Protein AF-X0U9Y3-F1 (afdb_monomer)

pLDDT: mean 83.13, std 12.72, range [28.64, 96.94]

Radius of gyration: 15.87 Å; Cα contacts (8 Å, |Δi|>4): 446; chains: 1; bounding box: 40×34×42 Å

Mean predicted aligned error: 6.3 Å

Nearest PDB structures (foldseek):
  1p17-assembly3_A  TM=4.243E-01  e=2.648E-02  Trypanosoma cruzi
  1p17-assembly3_C  TM=4.240E-01  e=4.388E-02  Trypanosoma cruzi
  1opr-assembly1_A-2  TM=4.710E-01  e=7.063E-01  Salmonella enterica subsp. enterica serovar Typhimurium
  1zuw-assembly2_B-2  TM=4.303E-01  e=3.425E+00  Bacillus subtilis
  8usx-assembly1_B  TM=3.832E-01  e=7.307E+00  Homo sapiens

Organism: NCBI:txid412755

Solvent-accessible surface area (backbone atoms only — not comparable to full-atom values): 11348 Å² total; per-residue (Å²): 133,85,58,81,45,58,57,52,57,52,50,49,52,49,50,57,57,48,72,69,49,88,78,75,63,56,37,26,36,42,34,22,60,51,76,52,95,80,23,65,66,58,55,53,51,72,66,38,84,74,65,58,43,68,50,58,42,24,30,43,59,50,90,96,35,74,76,54,26,26,62,69,52,58,87,82,65,53,47,57,68,87,70,31,55,38,40,38,33,41,30,49,26,45,43,23,33,51,56,34,42,25,74,85,72,44,32,41,36,72,44,47,49,64,44,24,35,74,45,23,34,40,38,42,45,76,42,91,67,7,58,79,45,29,73,95,38,66,53,45,83,52,52,23,56,43,59,41,84,48,84,90,40,56,64,38,66,48,76,46,84,25,53,43,45,66,82,60,70,84,88,34,43,45,43,64,58,71,54,65,74,46,71,83,34,50,72,49,26,27,39,64,92,43,74,59,29,26,38,28,69,34,76,67,8,39,27,40,60

Secondary structure (DSSP, 8-state):
---HHHHHHHHHHHHHHHTTS-SS---EEEEETTTTTT-HHHHHHHH-SSPP-EEEEEEE--TT-GGG-EEEEE--PPB-TTT-SEEEEES--HHHHHHSBBTTSSBHHHHHHHHHHTT-EEEEE--TTSGGG-TTSGGGGG-SEEEPP-GGGHHHHS---EEEEESS-TT-EES----EEEE-SEEEEEETTEEEEEEEEETTEEEE-

InterPro domains:
  IPR029062 Class I glutamine amidotransferase-like [G3DSA:3.40.50.880] (71-209)
  IPR029062 Class I glutamine amidotransferase-like [SSF52317] (78-208)

Structure (mmCIF, N/CA/C/O backbone):
data_AF-X0U9Y3-F1
#
_entry.id   AF-X0U9Y3-F1
#
loop_
_atom_site.group_PDB
_atom_site.id
_atom_site.type_symbol
_atom_site.label_atom_id
_atom_site.label_alt_id
_atom_site.label_comp_id
_atom_site.label_asym_id
_atom_site.label_entity_id
_atom_site.label_seq_id
_atom_site.pdbx_PDB_ins_code
_atom_site.Cartn_x
_atom_site.Cartn_y
_atom_site.Cartn_z
_atom_site.occupancy
_atom_site.B_iso_or_equiv
_atom_site.auth_seq_id
_atom_site.auth_comp_id
_atom_site.auth_asym_id
_atom_site.auth_atom_id
_atom_site.pdbx_PDB_model_num
ATOM 1 N N . MET A 1 1 ? 1.046 13.107 -17.273 1.00 28.64 1 MET A N 1
ATOM 2 C CA . MET A 1 1 ? 0.559 12.377 -18.462 1.00 28.64 1 MET A CA 1
ATOM 3 C C . MET A 1 1 ? 0.494 10.894 -18.115 1.00 28.64 1 MET A C 1
ATOM 5 O O . MET A 1 1 ? 1.528 10.321 -17.796 1.00 28.64 1 MET A O 1
ATOM 9 N N . LEU A 1 2 ? -0.708 10.308 -18.052 1.00 37.28 2 LEU A N 1
ATOM 10 C CA . LEU A 1 2 ? -0.873 8.857 -17.918 1.00 37.28 2 LEU A CA 1
ATOM 11 C C . LEU A 1 2 ? -0.349 8.190 -19.188 1.00 37.28 2 LEU A C 1
ATOM 13 O O . LEU A 1 2 ? -0.773 8.557 -20.280 1.00 37.28 2 LEU A O 1
ATOM 17 N N . THR A 1 3 ? 0.472 7.157 -19.058 1.00 43.88 3 THR A N 1
ATOM 18 C CA . THR A 1 3 ? 0.435 6.103 -20.066 1.00 43.88 3 THR A CA 1
ATOM 19 C C . THR A 1 3 ? -0.706 5.170 -19.653 1.00 43.88 3 THR A C 1
ATOM 21 O O . THR A 1 3 ? -0.834 4.824 -18.477 1.00 43.88 3 THR A O 1
ATOM 24 N N . ARG A 1 4 ? -1.570 4.756 -20.594 1.00 51.41 4 ARG A N 1
ATOM 25 C CA . ARG A 1 4 ? -2.631 3.748 -20.343 1.00 51.41 4 ARG A CA 1
ATOM 26 C C . ARG A 1 4 ? -2.087 2.470 -19.670 1.00 51.41 4 ARG A C 1
ATOM 28 O O . ARG A 1 4 ? -2.830 1.733 -19.038 1.00 51.41 4 ARG A O 1
ATOM 35 N N . ARG A 1 5 ? -0.773 2.255 -19.778 1.00 54.19 5 ARG A N 1
ATOM 36 C CA . ARG A 1 5 ? -0.005 1.107 -19.299 1.00 54.19 5 ARG A CA 1
ATOM 37 C C . ARG A 1 5 ? 0.117 1.051 -17.771 1.00 54.19 5 ARG A C 1
ATOM 39 O O . ARG A 1 5 ? -0.058 -0.020 -17.211 1.00 54.19 5 ARG A O 1
ATOM 46 N N . SER A 1 6 ? 0.322 2.180 -17.081 1.00 59.31 6 SER A N 1
ATOM 47 C CA . SER A 1 6 ? 0.469 2.174 -15.611 1.00 59.31 6 SER A CA 1
ATOM 48 C C . SER A 1 6 ? -0.847 1.989 -14.847 1.00 59.31 6 SER A C 1
ATOM 50 O O . SER A 1 6 ? -0.825 1.534 -13.710 1.00 59.31 6 SER A O 1
ATOM 52 N N . ALA A 1 7 ? -1.989 2.352 -15.440 1.00 59.59 7 ALA A N 1
ATOM 53 C CA . ALA A 1 7 ? -3.297 2.162 -14.808 1.00 59.59 7 ALA A CA 1
ATOM 54 C C . ALA A 1 7 ? -3.704 0.677 -14.771 1.00 59.59 7 ALA A C 1
ATOM 56 O O . ALA A 1 7 ? -4.278 0.222 -13.788 1.00 59.59 7 ALA A O 1
ATOM 57 N N . ALA A 1 8 ? -3.342 -0.087 -15.807 1.00 57.97 8 ALA A N 1
ATOM 58 C CA . ALA A 1 8 ? -3.623 -1.518 -15.882 1.00 57.97 8 ALA A CA 1
ATOM 59 C C . ALA A 1 8 ? -2.868 -2.323 -14.808 1.00 57.97 8 ALA A C 1
ATOM 61 O O . ALA A 1 8 ? -3.460 -3.192 -14.181 1.00 57.97 8 ALA A O 1
ATOM 62 N N . SER A 1 9 ? -1.604 -1.990 -14.522 1.00 68.44 9 SER A N 1
ATOM 63 C CA . SER A 1 9 ? -0.834 -2.644 -13.451 1.00 68.44 9 SER A CA 1
ATOM 64 C C . SER A 1 9 ? -1.461 -2.447 -12.066 1.00 68.44 9 SER A C 1
ATOM 66 O O . SER A 1 9 ? -1.516 -3.386 -11.280 1.00 68.44 9 SER A O 1
ATOM 68 N N . ILE A 1 10 ? -1.975 -1.246 -11.781 1.00 73.38 10 ILE A N 1
ATOM 69 C CA . ILE A 1 10 ? -2.649 -0.939 -10.509 1.00 73.38 10 ILE A CA 1
ATOM 70 C C . ILE A 1 10 ? -3.996 -1.664 -10.420 1.00 73.38 10 ILE A C 1
ATOM 72 O O . ILE A 1 10 ? -4.338 -2.195 -9.369 1.00 73.38 10 ILE A O 1
ATOM 76 N N . ALA A 1 11 ? -4.741 -1.749 -11.524 1.00 69.00 11 ALA A N 1
ATOM 77 C CA . ALA A 1 11 ? -5.970 -2.535 -11.567 1.00 69.00 11 ALA A CA 1
ATOM 78 C C . ALA A 1 11 ? -5.703 -4.029 -11.314 1.00 69.00 11 ALA A C 1
ATOM 80 O O . ALA A 1 11 ? -6.461 -4.657 -10.583 1.00 69.00 11 ALA A O 1
ATOM 81 N N . CYS A 1 12 ? -4.608 -4.586 -11.845 1.00 68.88 12 CYS A N 1
ATOM 82 C CA . CYS A 1 12 ? -4.196 -5.959 -11.540 1.00 68.88 12 CYS A CA 1
ATOM 83 C C . CYS A 1 12 ? -3.853 -6.142 -10.058 1.00 68.88 12 CYS A C 1
ATOM 85 O O . CYS A 1 12 ? -4.303 -7.110 -9.456 1.00 68.88 12 CYS A O 1
ATOM 87 N N . LEU A 1 13 ? -3.113 -5.205 -9.459 1.00 72.44 13 LEU A N 1
ATOM 88 C CA . LEU A 1 13 ? -2.814 -5.219 -8.024 1.00 72.44 13 LEU A CA 1
ATOM 89 C C . LEU A 1 13 ? -4.089 -5.231 -7.180 1.00 72.44 13 LEU A C 1
ATOM 91 O O . LEU A 1 13 ? -4.244 -6.074 -6.302 1.00 72.44 13 LEU A O 1
ATOM 95 N N . LEU A 1 14 ? -5.028 -4.338 -7.490 1.00 75.00 14 LEU A N 1
ATOM 96 C CA . LEU A 1 14 ? -6.309 -4.269 -6.795 1.00 75.00 14 LEU A CA 1
ATOM 97 C C . LEU A 1 14 ? -7.141 -5.531 -7.012 1.00 75.00 14 LEU A C 1
ATOM 99 O O . LEU A 1 14 ? -7.745 -6.007 -6.064 1.00 75.00 14 LEU A O 1
ATOM 103 N N . ALA A 1 15 ? -7.150 -6.108 -8.214 1.00 70.19 15 ALA A N 1
ATOM 104 C CA . ALA A 1 15 ? -7.847 -7.364 -8.475 1.00 70.19 15 ALA A CA 1
ATOM 105 C C . ALA A 1 15 ? -7.252 -8.533 -7.674 1.00 70.19 15 ALA A C 1
ATOM 107 O O . ALA A 1 15 ? -8.005 -9.333 -7.128 1.00 70.19 15 ALA A O 1
ATOM 108 N N . LEU A 1 16 ? -5.922 -8.609 -7.552 1.00 72.38 16 LEU A N 1
ATOM 109 C CA . LEU A 1 16 ? -5.255 -9.607 -6.712 1.00 72.38 16 LEU A CA 1
ATOM 110 C C . LEU A 1 16 ? -5.618 -9.416 -5.235 1.00 72.38 16 LEU A C 1
ATOM 112 O O . LEU A 1 16 ? -5.992 -10.381 -4.578 1.00 72.38 16 LEU A O 1
ATOM 116 N N . SER A 1 17 ? -5.567 -8.182 -4.728 1.00 71.56 17 SER A N 1
ATOM 117 C CA . SER A 1 17 ? -5.911 -7.882 -3.332 1.00 71.56 17 SER A CA 1
ATOM 118 C C . SER A 1 17 ? -7.397 -8.063 -3.021 1.00 71.56 17 SER A C 1
ATOM 120 O O . SER A 1 17 ? -7.739 -8.544 -1.948 1.00 71.56 17 SER A O 1
ATOM 122 N N . LEU A 1 18 ? -8.293 -7.705 -3.942 1.00 71.19 18 LEU A N 1
ATOM 123 C CA . LEU A 1 18 ? -9.736 -7.887 -3.777 1.00 71.19 18 LEU A CA 1
ATOM 124 C C . LEU A 1 18 ? -10.145 -9.349 -3.951 1.00 71.19 18 LEU A C 1
ATOM 126 O O . LEU A 1 18 ? -11.050 -9.791 -3.263 1.00 71.19 18 LEU A O 1
ATOM 130 N N . GLY A 1 19 ? -9.453 -10.123 -4.791 1.00 65.25 19 GLY A N 1
ATOM 131 C CA . GLY A 1 19 ? -9.628 -11.576 -4.861 1.00 65.25 19 GLY A CA 1
ATOM 132 C C . GLY A 1 19 ? -9.218 -12.306 -3.576 1.00 65.25 19 GLY A C 1
ATOM 133 O O . GLY A 1 19 ? -9.520 -13.485 -3.426 1.00 65.25 19 GLY A O 1
ATOM 134 N N . TRP A 1 20 ? -8.535 -11.627 -2.645 1.00 59.62 20 TRP A N 1
ATOM 135 C CA . TRP A 1 20 ? -8.247 -12.142 -1.304 1.00 59.62 20 TRP A CA 1
ATOM 136 C C . TRP A 1 20 ? -9.319 -11.798 -0.266 1.00 59.62 20 TRP A C 1
ATOM 138 O O . TRP A 1 20 ? -9.324 -12.421 0.792 1.00 59.62 20 TRP A O 1
ATOM 148 N N . SER A 1 21 ? -10.192 -10.829 -0.552 1.00 56.56 21 SER A N 1
ATOM 149 C CA . SER A 1 21 ? -11.372 -10.502 0.253 1.00 56.56 21 SER A CA 1
ATOM 150 C C . SER A 1 21 ? -12.535 -11.348 -0.272 1.00 56.56 21 SER A C 1
ATOM 152 O O . SER A 1 21 ? -12.862 -11.318 -1.460 1.00 56.56 21 SER A O 1
ATOM 154 N N . GLU A 1 22 ? -13.125 -12.181 0.585 1.00 52.59 22 GLU A N 1
ATOM 155 C CA . GLU A 1 22 ? -14.275 -12.995 0.193 1.00 52.59 22 GLU A CA 1
ATOM 156 C C . GLU A 1 22 ? -15.510 -12.094 0.011 1.00 52.59 22 GLU A C 1
ATOM 158 O O . GLU A 1 22 ? -16.145 -11.678 0.967 1.00 52.59 22 GLU A O 1
ATOM 163 N N . ALA A 1 23 ? -15.815 -11.785 -1.252 1.00 42.16 23 ALA A N 1
ATOM 164 C CA . ALA A 1 23 ? -17.084 -11.288 -1.794 1.00 42.16 23 ALA A CA 1
ATOM 165 C C . ALA A 1 23 ? -17.842 -10.159 -1.040 1.00 42.16 23 ALA A C 1
ATOM 167 O O . ALA A 1 23 ? -18.693 -10.407 -0.192 1.00 42.16 23 ALA A O 1
ATOM 168 N N . GLY A 1 24 ? -17.731 -8.934 -1.580 1.00 51.78 24 GLY A N 1
ATOM 169 C CA . GLY A 1 24 ? -18.837 -7.960 -1.650 1.00 51.78 24 GLY A CA 1
ATOM 170 C C . GLY A 1 24 ? -18.770 -6.758 -0.698 1.00 51.78 24 GLY A C 1
ATOM 171 O O . GLY A 1 24 ? -18.736 -6.923 0.507 1.00 51.78 24 GLY A O 1
ATOM 172 N N . ALA A 1 25 ? -18.826 -5.538 -1.256 1.00 51.59 25 ALA A N 1
ATOM 173 C CA . ALA A 1 25 ? -19.122 -4.251 -0.591 1.00 51.59 25 ALA A CA 1
ATOM 174 C C . ALA A 1 25 ? -18.423 -3.943 0.759 1.00 51.59 25 ALA A C 1
ATOM 176 O O . ALA A 1 25 ? -18.888 -3.074 1.499 1.00 51.59 25 ALA A O 1
ATOM 177 N N . GLU A 1 26 ? -17.322 -4.619 1.091 1.00 64.06 26 GLU A N 1
ATOM 178 C CA . GLU A 1 26 ? -16.672 -4.460 2.389 1.00 64.06 26 GLU A CA 1
ATOM 179 C C . GLU A 1 26 ? -16.010 -3.074 2.523 1.00 64.06 26 GLU A C 1
ATOM 181 O O . GLU A 1 26 ? -15.501 -2.529 1.532 1.00 64.06 26 GLU A O 1
ATOM 186 N N . PRO A 1 27 ? -15.991 -2.483 3.734 1.00 77.00 27 PRO A N 1
ATOM 187 C CA . PRO A 1 27 ? -15.287 -1.236 3.978 1.00 77.00 27 PRO A CA 1
ATOM 188 C C . PRO A 1 27 ? -13.788 -1.408 3.723 1.00 77.00 27 PRO A C 1
ATOM 190 O O . PRO A 1 27 ? -13.123 -2.265 4.313 1.00 77.00 27 PRO A O 1
ATOM 193 N N . LEU A 1 28 ? -13.244 -0.561 2.857 1.00 88.12 28 LEU A N 1
ATOM 194 C CA . LEU A 1 28 ? -11.811 -0.464 2.614 1.00 88.12 28 LEU A CA 1
ATOM 195 C C . LEU A 1 28 ? -11.314 0.939 2.931 1.00 88.12 28 LEU A C 1
ATOM 197 O O . LEU A 1 28 ? -12.047 1.923 2.816 1.00 88.12 28 LEU A O 1
ATOM 201 N N . VAL A 1 29 ? -10.045 1.035 3.304 1.00 90.50 29 VAL A N 1
ATOM 202 C CA . VAL A 1 29 ? -9.406 2.316 3.611 1.00 90.50 29 VAL A CA 1
ATOM 203 C C . VAL A 1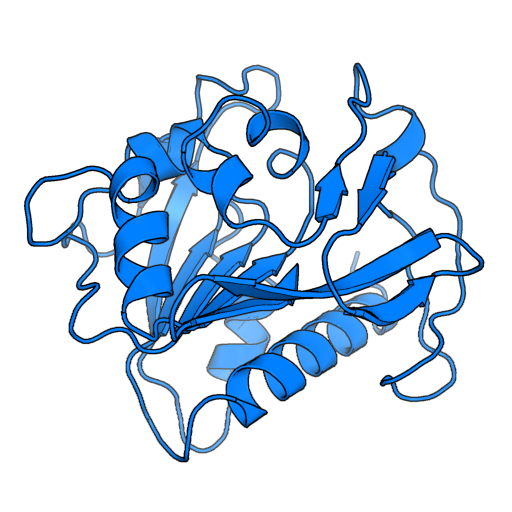 29 ? -8.357 2.600 2.551 1.00 90.50 29 VAL A C 1
ATOM 205 O O . VAL A 1 29 ? -7.425 1.819 2.383 1.00 90.50 29 VAL A O 1
ATOM 208 N N . LEU A 1 30 ? -8.483 3.730 1.859 1.00 91.00 30 LEU A N 1
ATOM 209 C CA . LEU A 1 30 ? -7.456 4.246 0.959 1.00 91.00 30 LEU A CA 1
ATOM 210 C C . LEU A 1 30 ? -6.727 5.406 1.636 1.00 91.00 30 LEU A C 1
AT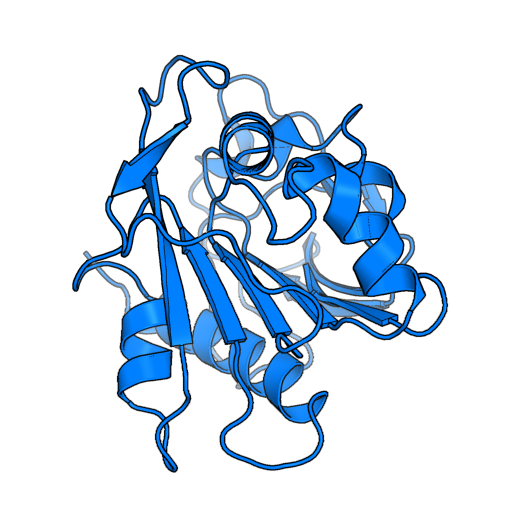OM 212 O O . LEU A 1 30 ? -7.325 6.446 1.924 1.00 91.00 30 LEU A O 1
ATOM 216 N N . VAL A 1 31 ? -5.425 5.238 1.858 1.00 91.19 31 VAL A N 1
ATOM 217 C CA . VAL A 1 31 ? -4.530 6.275 2.377 1.00 91.19 31 VAL A CA 1
ATOM 218 C C . VAL A 1 31 ? -3.575 6.689 1.266 1.00 91.19 31 VAL A C 1
ATOM 220 O O . VAL A 1 31 ? -2.757 5.883 0.824 1.00 91.19 31 VAL A O 1
ATOM 223 N N . SER A 1 32 ? -3.666 7.942 0.819 1.00 89.44 32 SER A N 1
ATOM 224 C CA . SER A 1 32 ? -2.884 8.419 -0.327 1.00 89.44 32 SER A CA 1
ATOM 225 C C . SER A 1 32 ? -2.571 9.915 -0.237 1.00 89.44 32 SER A C 1
ATOM 227 O O . SER A 1 32 ? -3.412 10.697 0.226 1.00 89.44 32 SER A O 1
ATOM 229 N N . PRO A 1 33 ? -1.369 10.351 -0.672 1.00 80.44 33 PRO A N 1
ATOM 230 C CA . PRO A 1 33 ? -1.052 11.758 -0.844 1.00 80.44 33 PRO A CA 1
ATOM 231 C C . PRO A 1 33 ? -1.560 12.353 -2.152 1.00 80.44 33 PRO A C 1
ATOM 233 O O . PRO A 1 33 ? -1.319 13.529 -2.416 1.00 80.44 33 PRO A O 1
ATOM 236 N N . LEU A 1 34 ? -2.211 11.541 -2.981 1.00 76.94 34 LEU A N 1
ATOM 237 C CA . LEU A 1 34 ? -2.689 11.918 -4.301 1.00 76.94 34 LEU A CA 1
ATOM 238 C C . LEU A 1 34 ? -4.218 11.973 -4.374 1.00 76.94 34 LEU A C 1
ATOM 240 O O . LEU A 1 34 ? -4.720 12.125 -5.479 1.00 76.94 34 LEU A O 1
ATOM 244 N N . LEU A 1 35 ? -4.942 11.878 -3.242 1.00 72.38 35 LEU A N 1
ATOM 245 C CA . LEU A 1 35 ? -6.410 11.813 -3.250 1.00 72.38 35 LEU A CA 1
ATOM 246 C C . LEU A 1 35 ? -7.046 13.030 -3.924 1.00 72.38 35 LEU A C 1
ATOM 248 O O . LEU A 1 35 ? -7.121 14.115 -3.351 1.00 72.38 35 LEU A O 1
ATOM 252 N N . ASP A 1 36 ? -7.530 12.783 -5.134 1.00 64.81 36 ASP A N 1
ATOM 253 C CA . ASP A 1 36 ? -8.398 13.574 -5.995 1.00 64.81 36 ASP A CA 1
ATOM 254 C C . ASP A 1 36 ? -8.557 12.782 -7.316 1.00 64.81 36 ASP A C 1
ATOM 256 O O . ASP A 1 36 ? -8.122 11.635 -7.433 1.00 64.81 36 ASP A O 1
ATOM 260 N N . ARG A 1 37 ? -9.137 13.379 -8.365 1.00 56.53 37 ARG A N 1
ATOM 261 C CA . ARG A 1 37 ? -9.318 12.710 -9.672 1.00 56.53 37 ARG A CA 1
ATOM 262 C C . ARG A 1 37 ? -8.011 12.283 -10.367 1.00 56.53 37 ARG A C 1
ATOM 264 O O . ARG A 1 37 ? -8.070 11.651 -11.426 1.00 56.53 37 ARG A O 1
ATOM 271 N N . THR A 1 38 ? -6.839 12.654 -9.854 1.00 67.31 38 THR A N 1
ATOM 272 C CA . THR A 1 38 ? -5.539 12.218 -10.380 1.00 67.31 38 THR A CA 1
ATOM 273 C C . THR A 1 38 ? -5.026 10.941 -9.720 1.00 67.31 38 THR A C 1
ATOM 275 O O . THR A 1 38 ? -4.254 10.219 -10.371 1.00 67.31 38 THR A O 1
ATOM 278 N N . ASP A 1 39 ? -5.522 10.612 -8.522 1.00 74.12 39 ASP A N 1
ATOM 279 C CA . ASP A 1 39 ? -5.296 9.331 -7.863 1.00 74.12 39 ASP A CA 1
ATOM 280 C C . ASP A 1 39 ? -5.755 8.192 -8.782 1.00 74.12 39 ASP A C 1
ATOM 282 O O . ASP A 1 39 ? -6.792 8.245 -9.464 1.00 74.12 39 ASP A O 1
ATOM 286 N N . ARG A 1 40 ? -4.900 7.185 -8.930 1.00 80.00 40 ARG A N 1
ATOM 287 C CA . ARG A 1 40 ? -5.153 6.092 -9.874 1.00 80.00 40 ARG A CA 1
ATOM 288 C C . ARG A 1 40 ? -5.962 4.999 -9.209 1.00 80.00 40 ARG A C 1
ATOM 290 O O . ARG A 1 40 ? -6.824 4.431 -9.875 1.00 80.00 40 ARG A O 1
ATOM 297 N N . VAL A 1 41 ? -5.688 4.727 -7.938 1.00 83.62 41 VAL A N 1
ATOM 298 C CA . VAL A 1 41 ? -6.422 3.742 -7.157 1.00 83.62 41 VAL A CA 1
ATOM 299 C C . VAL A 1 41 ? -7.841 4.236 -6.934 1.00 83.62 41 VAL A C 1
ATOM 301 O O . VAL A 1 41 ? -8.774 3.492 -7.215 1.00 83.62 41 VAL A O 1
ATOM 304 N N . ASP A 1 42 ? -8.020 5.502 -6.554 1.00 83.44 42 ASP A N 1
ATOM 305 C CA . ASP A 1 42 ? -9.340 6.068 -6.283 1.00 83.44 42 ASP A CA 1
ATOM 306 C C . ASP A 1 42 ? -10.276 5.949 -7.493 1.00 83.44 42 ASP A C 1
ATOM 308 O O . ASP A 1 42 ? -11.386 5.436 -7.380 1.00 83.44 42 ASP A O 1
ATOM 312 N N . ARG A 1 43 ? -9.792 6.293 -8.695 1.00 82.75 43 ARG A N 1
ATOM 313 C CA . ARG A 1 43 ? -10.572 6.142 -9.936 1.00 82.75 43 ARG A CA 1
ATOM 314 C C . ARG A 1 43 ? -10.937 4.695 -10.257 1.00 82.75 43 ARG A C 1
ATOM 316 O O . ARG A 1 43 ? -12.025 4.444 -10.773 1.00 82.75 43 ARG A O 1
ATOM 323 N N . ILE A 1 44 ? -10.035 3.746 -9.998 1.00 82.69 44 ILE A N 1
ATOM 324 C CA . ILE A 1 44 ? -10.333 2.322 -10.201 1.00 82.69 44 ILE A CA 1
ATOM 325 C C . ILE A 1 44 ? -11.429 1.893 -9.221 1.00 82.69 44 ILE A C 1
ATOM 327 O O . ILE A 1 44 ? -12.407 1.274 -9.640 1.00 82.69 44 ILE A O 1
ATOM 331 N N . LEU A 1 45 ? -11.317 2.289 -7.953 1.00 83.44 45 LEU A N 1
ATOM 332 C CA . LEU A 1 45 ? -12.302 1.985 -6.917 1.00 83.44 45 LEU A CA 1
ATOM 333 C C . LEU A 1 45 ? -13.672 2.629 -7.196 1.00 83.44 45 LEU A C 1
ATOM 335 O O . LEU A 1 45 ? -14.691 1.963 -7.043 1.00 83.44 45 LEU A O 1
ATOM 339 N N . GLU A 1 46 ? -13.723 3.876 -7.674 1.00 83.75 46 GLU A N 1
ATOM 340 C CA . GLU A 1 46 ? -14.966 4.544 -8.105 1.00 83.75 46 GLU A CA 1
ATOM 341 C C . GLU A 1 46 ? -15.664 3.807 -9.262 1.00 83.75 46 GLU A C 1
ATOM 343 O O . GLU A 1 46 ? -16.896 3.805 -9.377 1.00 83.75 46 GLU A O 1
ATOM 348 N N . SER A 1 47 ? -14.881 3.160 -10.130 1.00 81.19 47 SER A N 1
ATOM 349 C CA . SER A 1 47 ? -15.396 2.397 -11.270 1.00 81.19 47 SER A CA 1
ATOM 350 C C . SER A 1 47 ? -15.837 0.970 -10.924 1.00 81.19 47 SER A C 1
ATOM 352 O O . SER A 1 47 ? -16.457 0.316 -11.764 1.00 81.19 47 SER A O 1
ATOM 354 N N . ALA A 1 48 ? -15.564 0.489 -9.704 1.00 78.69 48 ALA A N 1
ATOM 355 C CA . ALA A 1 48 ? -15.881 -0.871 -9.284 1.00 78.69 48 ALA A CA 1
ATOM 356 C C . ALA A 1 48 ? -17.392 -1.163 -9.342 1.00 78.69 48 ALA A C 1
ATOM 358 O O . ALA A 1 48 ? -18.245 -0.294 -9.108 1.00 78.69 48 ALA A O 1
ATOM 359 N N . ARG A 1 49 ? -17.729 -2.407 -9.692 1.00 78.31 49 ARG A N 1
ATOM 360 C CA . ARG A 1 49 ? -19.102 -2.921 -9.751 1.00 78.31 49 ARG A CA 1
ATOM 361 C C . ARG A 1 49 ? -19.139 -4.297 -9.067 1.00 78.31 49 ARG A C 1
AT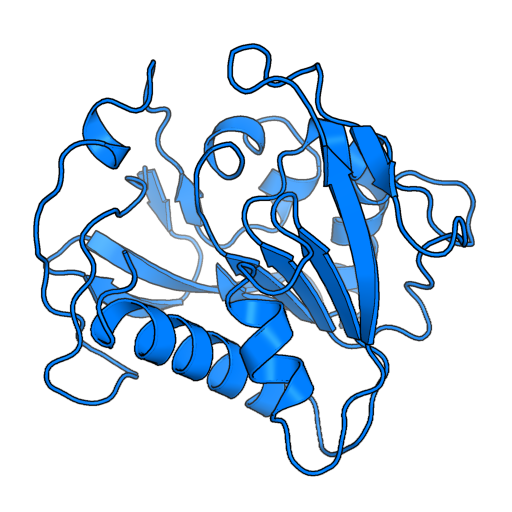OM 363 O O . ARG A 1 49 ? -18.491 -5.205 -9.583 1.00 78.31 49 ARG A O 1
ATOM 370 N N . PRO A 1 50 ? -19.870 -4.463 -7.944 1.00 74.38 50 PRO A N 1
ATOM 371 C CA . PRO A 1 50 ? -20.669 -3.447 -7.239 1.00 74.38 50 PRO A CA 1
ATOM 372 C C . PRO A 1 50 ? -19.811 -2.312 -6.634 1.00 74.38 50 PRO A C 1
ATOM 374 O O . PRO A 1 50 ? -18.600 -2.484 -6.489 1.00 74.38 50 PRO A O 1
ATOM 377 N N . PRO A 1 51 ? -20.406 -1.144 -6.305 1.00 78.94 51 PRO A N 1
ATOM 378 C CA . PRO A 1 51 ? -19.688 -0.066 -5.627 1.00 78.94 51 PRO A CA 1
ATOM 379 C C . PRO A 1 51 ? -19.081 -0.532 -4.299 1.00 78.94 51 PRO A C 1
ATOM 381 O O . PRO A 1 51 ? -19.710 -1.281 -3.552 1.00 78.94 51 PRO A O 1
ATOM 384 N N . LEU A 1 52 ? -17.873 -0.057 -4.002 1.00 80.75 52 LEU A N 1
ATOM 385 C CA . LEU A 1 52 ? -17.157 -0.359 -2.764 1.00 80.75 52 LEU A CA 1
ATOM 386 C C . LEU A 1 52 ? -17.346 0.768 -1.743 1.00 80.75 52 LEU A C 1
ATOM 388 O O . LEU A 1 52 ? -17.329 1.951 -2.098 1.00 80.75 52 LEU A O 1
ATOM 392 N N . ALA A 1 53 ? -17.483 0.413 -0.466 1.00 85.56 53 ALA A N 1
ATOM 393 C CA . ALA A 1 53 ? -17.472 1.380 0.624 1.00 85.56 53 ALA A CA 1
ATOM 394 C C . ALA A 1 53 ? -16.019 1.779 0.927 1.00 85.56 53 ALA A C 1
ATOM 396 O O . ALA A 1 53 ? -15.266 1.013 1.517 1.00 85.56 53 ALA A O 1
ATOM 397 N N . VAL A 1 54 ? -15.605 2.977 0.505 1.00 87.00 54 VAL A N 1
ATOM 398 C CA . VAL A 1 54 ? -14.211 3.436 0.645 1.00 87.00 54 VAL A CA 1
ATOM 399 C C . VAL A 1 54 ? -14.099 4.595 1.631 1.00 87.00 54 VAL A C 1
ATOM 401 O O . VAL A 1 54 ? -14.559 5.705 1.343 1.00 87.00 54 VAL A O 1
ATOM 404 N N . GLN A 1 55 ? -13.415 4.374 2.756 1.00 88.62 55 GLN A N 1
ATOM 405 C CA . GLN A 1 55 ? -12.929 5.452 3.615 1.00 88.62 55 GLN A CA 1
ATOM 406 C C . GLN A 1 55 ? -11.650 6.043 3.008 1.00 88.62 55 GLN A C 1
ATOM 408 O O . GLN A 1 55 ? -10.631 5.372 2.864 1.00 88.62 55 GLN A O 1
ATOM 413 N N . ARG A 1 56 ? -11.698 7.328 2.659 1.00 89.00 56 ARG A N 1
ATOM 414 C CA . ARG A 1 56 ? -10.597 8.060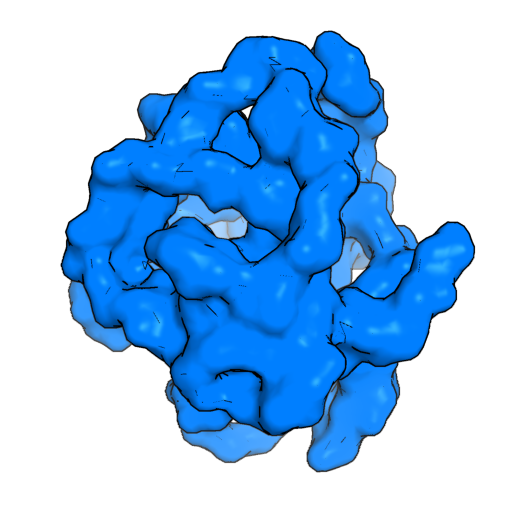 2.018 1.00 89.00 56 ARG A CA 1
ATOM 415 C C . ARG A 1 56 ? -9.846 8.914 3.035 1.00 89.00 56 ARG A C 1
ATOM 417 O O . ARG A 1 56 ? -10.438 9.784 3.675 1.00 89.00 56 ARG A O 1
ATOM 424 N N . VAL A 1 57 ? -8.539 8.699 3.160 1.00 89.56 57 VAL A N 1
ATOM 425 C CA . VAL A 1 57 ? -7.662 9.432 4.084 1.00 89.56 57 VAL A CA 1
ATOM 426 C C . VAL A 1 57 ? -6.607 10.201 3.295 1.00 89.56 57 VAL A C 1
ATOM 428 O O . VAL A 1 57 ? -5.619 9.622 2.837 1.00 89.56 57 VAL A O 1
ATOM 431 N N . PHE A 1 58 ? -6.800 11.517 3.150 1.00 88.75 58 PHE A N 1
ATOM 432 C CA . PHE A 1 58 ? -5.853 12.351 2.411 1.00 88.75 58 PHE A CA 1
ATOM 433 C C . PHE A 1 58 ? -4.709 12.776 3.308 1.00 88.75 58 PHE A C 1
ATOM 435 O O . PHE A 1 58 ? -4.892 13.386 4.369 1.00 88.75 58 PHE A O 1
ATOM 442 N N . ILE A 1 59 ? -3.506 12.494 2.841 1.00 86.62 59 ILE A N 1
ATOM 443 C CA . ILE A 1 59 ? -2.275 12.932 3.476 1.00 86.62 59 ILE A CA 1
ATOM 444 C C . ILE A 1 59 ? -1.599 13.975 2.584 1.00 86.62 59 ILE A C 1
ATOM 446 O O . ILE A 1 59 ? -1.733 13.975 1.374 1.00 86.62 59 ILE A O 1
ATOM 450 N N . GLY A 1 60 ? -0.874 14.910 3.166 1.00 81.25 60 GLY A N 1
ATOM 451 C CA . GLY A 1 60 ? -0.163 15.937 2.427 1.00 81.25 60 GLY A CA 1
ATOM 452 C C . GLY A 1 60 ? 1.074 16.368 3.189 1.00 81.25 60 GLY A C 1
ATOM 453 O O . GLY A 1 60 ? 1.197 16.178 4.398 1.00 81.25 60 GLY A O 1
ATOM 454 N N . GLY A 1 61 ? 2.043 16.896 2.462 1.00 77.75 61 GLY A N 1
ATOM 455 C CA . GLY A 1 61 ? 3.352 17.210 3.008 1.00 77.75 61 GLY A CA 1
ATOM 456 C C . GLY A 1 61 ? 4.241 17.852 1.964 1.00 77.75 61 GLY A C 1
ATOM 457 O O . GLY A 1 61 ? 3.860 18.025 0.805 1.00 77.75 61 GLY A O 1
ATOM 458 N N . LYS A 1 62 ? 5.451 18.226 2.377 1.00 72.31 62 LYS A N 1
ATOM 459 C CA . LYS A 1 62 ? 6.454 18.774 1.470 1.00 72.31 62 LYS A CA 1
ATOM 460 C C . LYS A 1 62 ? 7.353 17.649 0.957 1.00 72.31 62 LYS A C 1
ATOM 462 O O . LYS A 1 62 ? 8.053 17.020 1.749 1.00 72.31 62 LYS A O 1
ATOM 467 N N . PRO A 1 63 ? 7.465 17.485 -0.372 1.00 62.72 63 PRO A N 1
ATOM 468 C CA . PRO A 1 63 ? 8.335 16.502 -0.997 1.00 62.72 63 PRO A CA 1
ATOM 469 C C . PRO A 1 63 ? 9.759 16.392 -0.452 1.00 62.72 63 PRO A C 1
ATOM 471 O O . PRO A 1 63 ? 10.323 15.318 -0.280 1.00 62.72 63 PRO A O 1
ATOM 474 N N . LYS A 1 64 ? 10.361 17.537 -0.153 1.00 65.12 64 LYS A N 1
ATOM 475 C CA . LYS A 1 64 ? 11.763 17.608 0.259 1.00 65.12 64 LYS A CA 1
ATOM 476 C C . LYS A 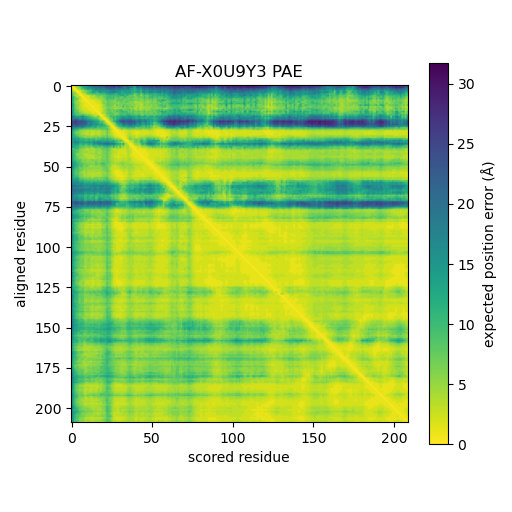1 64 ? 11.981 17.243 1.736 1.00 65.12 64 LYS A C 1
ATOM 478 O O . LYS A 1 64 ? 13.111 17.321 2.200 1.00 65.12 64 LYS A O 1
ATOM 483 N N . ARG A 1 65 ? 10.918 16.905 2.476 1.00 69.25 65 ARG A N 1
ATOM 484 C CA . ARG A 1 65 ? 10.925 16.656 3.924 1.00 69.25 65 ARG A CA 1
ATOM 485 C C . ARG A 1 65 ? 10.020 15.470 4.257 1.00 69.25 65 ARG A C 1
ATOM 487 O O . ARG A 1 65 ? 8.809 15.633 4.400 1.00 69.25 65 ARG A O 1
ATOM 494 N N . ALA A 1 66 ? 10.597 14.274 4.349 1.00 62.72 66 ALA A N 1
ATOM 495 C CA . ALA A 1 66 ? 9.859 13.038 4.635 1.00 62.72 66 ALA A CA 1
ATOM 496 C C . ALA A 1 66 ? 9.101 13.080 5.981 1.00 62.72 66 ALA A C 1
ATOM 498 O O . ALA A 1 66 ? 8.071 12.437 6.138 1.00 62.72 66 ALA A O 1
ATOM 499 N N . ASP A 1 67 ? 9.559 13.899 6.923 1.00 67.94 67 ASP A N 1
ATOM 500 C CA . ASP A 1 67 ? 8.954 14.159 8.230 1.00 67.94 67 ASP A CA 1
ATOM 501 C C . ASP A 1 67 ? 7.797 15.172 8.193 1.00 67.94 67 ASP A C 1
ATOM 503 O O . ASP A 1 67 ? 7.060 15.301 9.169 1.00 67.94 67 ASP A O 1
ATOM 507 N N . SER A 1 68 ? 7.612 15.891 7.082 1.00 79.12 68 SER A N 1
ATOM 508 C CA . SER A 1 68 ? 6.584 16.933 6.947 1.00 79.12 68 SER A CA 1
ATOM 509 C C . SER A 1 68 ? 5.213 16.416 6.514 1.00 79.12 68 SER A C 1
ATOM 511 O O . SER A 1 68 ? 4.271 17.201 6.415 1.00 79.12 68 SER A O 1
ATOM 513 N N . TRP A 1 69 ? 5.096 15.117 6.236 1.00 81.31 69 TRP A N 1
ATOM 514 C CA . TRP A 1 69 ? 3.842 14.517 5.801 1.00 81.31 69 TRP A CA 1
ATOM 515 C C . TRP A 1 69 ? 2.892 14.310 6.980 1.00 81.31 69 TRP A C 1
ATOM 517 O O . TRP A 1 69 ? 3.281 13.827 8.046 1.00 81.31 69 TRP A O 1
ATOM 527 N N . ARG A 1 70 ? 1.644 14.730 6.795 1.00 78.06 70 ARG A N 1
ATOM 528 C CA . ARG A 1 70 ? 0.571 14.739 7.793 1.00 78.06 70 ARG A CA 1
ATOM 529 C C . ARG A 1 70 ? -0.752 14.417 7.102 1.00 78.06 70 ARG A C 1
ATOM 531 O O . ARG A 1 70 ? -0.852 14.547 5.889 1.00 78.06 70 ARG A O 1
ATOM 538 N N . ARG A 1 71 ? -1.795 14.059 7.844 1.00 76.88 71 ARG A N 1
ATOM 539 C CA . ARG A 1 71 ? -3.170 14.113 7.326 1.00 76.88 71 ARG A CA 1
ATOM 540 C C . ARG A 1 71 ? -3.522 15.567 6.988 1.00 76.88 71 ARG A C 1
ATOM 542 O O . ARG A 1 71 ? -3.291 16.443 7.817 1.00 76.88 71 ARG A O 1
ATOM 549 N N . VAL A 1 72 ? -4.041 15.818 5.786 1.00 72.69 72 VAL A N 1
ATOM 550 C CA . VAL A 1 72 ? -4.350 17.182 5.310 1.00 72.69 72 VAL A CA 1
ATOM 551 C C . VAL A 1 72 ? -5.840 17.368 5.022 1.00 72.69 72 VAL A C 1
ATOM 553 O O . VAL A 1 72 ? -6.372 18.414 5.374 1.00 72.69 72 VAL A O 1
ATOM 556 N N . LEU A 1 73 ? -6.533 16.366 4.460 1.00 59.97 73 LEU A N 1
ATOM 557 C CA . LEU A 1 73 ? -7.989 16.386 4.214 1.00 59.97 73 LEU A CA 1
ATOM 558 C C . LEU A 1 73 ? -8.597 14.975 4.376 1.00 59.97 73 LEU A C 1
ATOM 560 O O . LEU A 1 73 ? -7.915 13.997 4.690 1.00 59.97 73 LEU A O 1
ATOM 564 N N . GLY A 1 74 ? -9.908 14.874 4.193 1.00 58.50 74 GLY A N 1
ATOM 565 C CA . GLY A 1 74 ? -10.713 13.681 4.447 1.00 58.50 74 GLY A CA 1
ATOM 566 C C . GLY A 1 74 ? -11.753 13.969 5.524 1.00 58.50 74 GLY A C 1
ATOM 567 O O . GLY A 1 74 ? -11.797 15.063 6.078 1.00 58.50 74 GLY A O 1
ATOM 568 N N . ASP A 1 75 ? -12.580 12.987 5.850 1.00 57.44 75 ASP A N 1
ATOM 569 C CA . ASP A 1 75 ? -13.732 13.147 6.750 1.00 57.44 75 ASP A CA 1
ATOM 570 C C . ASP A 1 75 ? -13.400 13.477 8.224 1.00 57.44 75 ASP A C 1
ATOM 572 O O . ASP A 1 75 ? -14.295 13.483 9.063 1.00 57.44 75 ASP A O 1
ATOM 576 N N . GLY A 1 76 ? -12.126 13.707 8.569 1.00 65.75 76 GLY A N 1
ATOM 577 C CA . GLY A 1 76 ? -11.634 13.927 9.936 1.00 65.75 76 GLY A CA 1
ATOM 578 C C . GLY A 1 76 ? -11.797 12.727 10.876 1.00 65.75 76 GLY A C 1
ATOM 579 O O . GLY A 1 76 ? -11.161 12.685 11.929 1.00 65.75 76 GLY A O 1
ATOM 580 N N . ARG A 1 77 ? -12.589 11.722 10.489 1.00 82.31 77 ARG A N 1
ATOM 581 C CA . ARG A 1 77 ? -12.904 10.565 11.316 1.00 82.31 77 ARG A CA 1
ATOM 582 C C . ARG A 1 77 ? -11.663 9.697 11.486 1.00 82.31 77 ARG A C 1
ATOM 584 O O . ARG A 1 77 ? -10.836 9.612 10.565 1.00 82.31 77 ARG A O 1
ATOM 591 N N . PRO A 1 78 ? -11.484 9.084 12.662 1.00 88.12 78 PRO A N 1
ATOM 592 C CA . PRO A 1 78 ? -10.476 8.058 12.835 1.00 88.12 78 PRO A CA 1
ATOM 593 C C . PRO A 1 78 ? -10.680 6.908 11.842 1.00 88.12 78 PRO A C 1
ATOM 595 O O . PRO A 1 78 ? -11.796 6.651 11.389 1.00 88.12 78 PRO A O 1
ATOM 598 N N . VAL A 1 79 ? -9.593 6.226 11.497 1.00 90.50 79 VAL A N 1
ATOM 599 C CA . VAL A 1 79 ? -9.651 5.007 10.686 1.00 90.50 79 VAL A CA 1
ATOM 600 C C . VAL A 1 79 ? -10.226 3.880 11.534 1.00 90.50 79 VAL A C 1
ATOM 602 O O . VAL A 1 79 ? -9.683 3.567 12.599 1.00 90.50 79 VAL A O 1
ATOM 605 N N . ASP A 1 80 ? -11.312 3.280 11.060 1.00 89.25 80 ASP A N 1
ATOM 606 C CA . ASP A 1 80 ? -11.889 2.087 11.668 1.00 89.25 80 ASP A CA 1
ATOM 607 C C . ASP A 1 80 ? -11.191 0.840 11.117 1.00 89.25 80 ASP A C 1
ATOM 609 O O . ASP A 1 80 ? -11.460 0.392 10.006 1.00 89.25 80 ASP A O 1
ATOM 613 N N . LEU A 1 81 ? -10.246 0.305 11.892 1.00 88.06 81 LEU A N 1
ATOM 614 C CA . LEU A 1 81 ? -9.524 -0.913 11.528 1.00 88.06 81 LEU A CA 1
ATOM 615 C C . LEU A 1 81 ? -10.359 -2.181 11.723 1.00 88.06 81 LEU A C 1
ATOM 617 O O . LEU A 1 81 ? -10.050 -3.194 11.107 1.00 88.06 81 LEU A O 1
ATOM 621 N N . GLU A 1 82 ? -11.366 -2.162 12.594 1.00 85.44 82 GLU A N 1
ATOM 622 C CA . GLU A 1 82 ? -12.165 -3.358 12.882 1.00 85.44 82 GLU A CA 1
ATOM 623 C C . GLU A 1 82 ? -13.169 -3.621 11.761 1.00 85.44 82 GLU A C 1
ATOM 625 O O . GLU A 1 82 ? -13.356 -4.769 11.360 1.00 85.44 82 GLU A O 1
ATOM 630 N N . GLY A 1 83 ? -13.752 -2.553 11.209 1.00 84.06 83 GLY A N 1
ATOM 631 C CA . GLY A 1 83 ? -14.606 -2.626 10.026 1.00 84.06 83 GLY A CA 1
ATOM 632 C C . GLY A 1 83 ? -13.845 -2.782 8.705 1.00 84.06 83 GLY A C 1
ATOM 633 O O . GLY A 1 83 ? -14.434 -3.216 7.716 1.00 84.06 83 GLY A O 1
ATOM 634 N N . ALA A 1 84 ? -12.552 -2.436 8.662 1.00 88.31 84 ALA A N 1
ATOM 635 C CA . ALA A 1 84 ? -11.754 -2.499 7.442 1.00 88.31 84 ALA A CA 1
ATOM 636 C C . ALA A 1 84 ? -11.223 -3.909 7.160 1.00 88.31 84 ALA A C 1
ATOM 638 O O . ALA A 1 84 ? -10.554 -4.527 7.991 1.00 88.31 84 ALA A O 1
ATOM 639 N N . ARG A 1 85 ? -11.445 -4.381 5.933 1.00 83.94 85 ARG A N 1
ATOM 640 C CA . ARG A 1 85 ? -10.945 -5.681 5.447 1.00 83.94 85 ARG A CA 1
ATOM 641 C C . ARG A 1 85 ? -9.689 -5.551 4.601 1.00 83.94 85 ARG A C 1
ATOM 643 O O . ARG A 1 85 ? -8.786 -6.383 4.686 1.00 83.94 85 ARG A O 1
ATOM 650 N N . LEU A 1 86 ? -9.608 -4.455 3.852 1.00 90.38 86 LEU A N 1
ATOM 651 C CA . LEU A 1 86 ? -8.460 -4.076 3.042 1.00 90.38 86 LEU A CA 1
ATOM 652 C C . LEU A 1 86 ? -8.038 -2.646 3.374 1.00 90.38 86 LEU A C 1
ATOM 654 O O . LEU A 1 86 ? -8.857 -1.724 3.391 1.00 90.38 86 LEU A O 1
ATOM 658 N N . ILE A 1 87 ? -6.739 -2.456 3.577 1.00 93.44 87 ILE A N 1
ATOM 659 C CA . ILE A 1 87 ? -6.129 -1.129 3.649 1.00 93.44 87 ILE A CA 1
ATOM 660 C C . ILE A 1 87 ? -5.168 -0.990 2.483 1.00 93.44 87 ILE A C 1
ATOM 662 O O . ILE A 1 87 ? -4.268 -1.809 2.309 1.00 93.44 87 ILE A O 1
ATOM 666 N N . VAL A 1 88 ? -5.359 0.061 1.693 1.00 93.25 88 VAL A N 1
ATOM 667 C CA . VAL A 1 88 ? -4.495 0.418 0.574 1.00 93.25 88 VAL A CA 1
ATOM 668 C C . VAL A 1 88 ? -3.670 1.637 0.958 1.00 93.25 88 VAL A C 1
ATOM 670 O O . VAL A 1 88 ? -4.205 2.707 1.253 1.00 93.25 88 VAL A O 1
ATOM 673 N N . LEU A 1 89 ? -2.354 1.470 0.942 1.00 93.69 89 LEU A N 1
ATOM 674 C CA . LEU A 1 89 ? -1.373 2.529 1.125 1.00 93.69 89 LEU A CA 1
ATOM 675 C C . LEU A 1 89 ? -0.794 2.879 -0.244 1.00 93.69 89 LEU A C 1
ATOM 677 O O . LEU A 1 89 ? 0.133 2.220 -0.713 1.00 93.69 89 LEU A O 1
ATOM 681 N N . GLU A 1 90 ? -1.321 3.910 -0.898 1.00 91.19 90 GLU A N 1
ATOM 682 C CA . GLU A 1 90 ? -0.737 4.410 -2.143 1.00 91.19 90 GLU A CA 1
ATOM 683 C C . GLU A 1 90 ? 0.249 5.517 -1.820 1.00 91.19 90 GLU A C 1
ATOM 685 O O . GLU A 1 90 ? -0.128 6.580 -1.340 1.00 91.19 90 GLU A O 1
ATOM 690 N N . THR A 1 91 ? 1.535 5.289 -2.094 1.00 88.44 91 THR A N 1
ATOM 691 C CA . THR A 1 91 ? 2.559 6.335 -1.970 1.00 88.44 91 THR A CA 1
ATOM 692 C C . THR A 1 91 ? 2.596 6.984 -0.565 1.00 88.44 91 THR A C 1
ATOM 694 O O . THR A 1 91 ? 3.093 8.093 -0.384 1.00 88.44 91 THR A O 1
ATOM 697 N N . ALA A 1 92 ? 2.128 6.276 0.469 1.00 90.69 92 ALA A N 1
ATOM 698 C CA . ALA A 1 92 ? 1.987 6.806 1.821 1.00 90.69 92 ALA A CA 1
ATOM 699 C C . ALA A 1 92 ? 3.289 6.674 2.643 1.00 90.69 92 ALA A C 1
ATOM 701 O O . ALA A 1 92 ? 3.700 5.563 2.959 1.00 90.69 92 ALA A O 1
ATOM 702 N N . PRO A 1 93 ? 3.966 7.770 3.032 1.00 90.00 93 PRO A N 1
ATOM 703 C CA . PRO A 1 93 ? 5.168 7.699 3.861 1.00 90.00 93 PRO A CA 1
ATOM 704 C C . PRO A 1 93 ? 4.842 7.388 5.327 1.00 90.00 93 PRO A C 1
ATOM 706 O O . PRO A 1 93 ? 3.798 7.796 5.843 1.00 90.00 93 PRO A O 1
ATOM 709 N N . ALA A 1 94 ? 5.783 6.765 6.043 1.00 91.56 94 ALA A N 1
ATOM 710 C CA . ALA A 1 94 ? 5.618 6.379 7.449 1.00 91.56 94 ALA A CA 1
ATOM 711 C C . ALA A 1 94 ? 5.176 7.545 8.356 1.00 91.56 94 ALA A C 1
ATOM 713 O O . ALA A 1 94 ? 4.266 7.391 9.169 1.00 91.56 94 ALA A O 1
ATOM 714 N N . ALA A 1 95 ? 5.751 8.741 8.181 1.00 88.81 95 ALA A N 1
ATOM 715 C CA . ALA A 1 95 ? 5.387 9.924 8.970 1.00 88.81 95 ALA A CA 1
ATOM 716 C C . ALA A 1 95 ? 3.915 10.344 8.786 1.00 88.81 95 ALA A C 1
ATOM 718 O O . ALA A 1 95 ? 3.280 10.811 9.733 1.00 88.81 95 ALA A O 1
ATOM 719 N N . ALA A 1 96 ? 3.348 10.141 7.591 1.00 88.62 96 ALA A N 1
ATOM 720 C CA . ALA A 1 96 ? 1.930 10.389 7.359 1.00 88.62 96 ALA A CA 1
ATOM 721 C C . ALA A 1 96 ? 1.070 9.371 8.109 1.00 88.62 96 ALA A C 1
ATOM 723 O O . ALA A 1 96 ? 0.136 9.764 8.805 1.00 88.62 96 ALA A O 1
ATOM 724 N N . LEU A 1 97 ? 1.423 8.084 8.033 1.00 92.75 97 LEU A N 1
ATOM 725 C CA . LEU A 1 97 ? 0.726 7.012 8.750 1.00 92.75 97 LEU A CA 1
ATOM 726 C C . LEU A 1 97 ? 0.762 7.234 10.270 1.00 92.75 97 LEU A C 1
ATOM 728 O O . LEU A 1 97 ? -0.233 6.997 10.951 1.00 92.75 97 LEU A O 1
ATOM 732 N N . ALA A 1 98 ? 1.867 7.764 10.800 1.00 92.31 98 ALA A N 1
ATOM 733 C CA . ALA A 1 98 ? 1.988 8.134 12.211 1.00 92.31 98 ALA A CA 1
ATOM 734 C C . ALA A 1 98 ? 1.023 9.268 12.622 1.00 92.31 98 ALA A C 1
ATOM 736 O O . ALA A 1 98 ? 0.606 9.353 13.776 1.00 92.31 98 ALA A O 1
ATOM 737 N N . SER A 1 99 ? 0.643 10.137 11.679 1.00 89.38 99 SER A N 1
ATOM 738 C CA . SER A 1 99 ? -0.299 11.239 11.918 1.00 89.38 99 SER A CA 1
ATOM 739 C C . SER A 1 99 ? -1.775 10.840 11.793 1.00 89.38 99 SER A C 1
ATOM 741 O O . SER A 1 99 ? -2.650 11.573 12.256 1.00 89.38 99 SER A O 1
ATOM 743 N N . VAL A 1 100 ? -2.069 9.694 11.172 1.00 90.62 100 VAL A N 1
ATOM 744 C CA . VAL A 1 100 ? -3.436 9.184 11.017 1.00 90.62 100 VAL A CA 1
ATOM 745 C C . VAL A 1 100 ? -3.821 8.420 12.279 1.00 90.62 100 VAL A C 1
ATOM 747 O O . VAL A 1 100 ? -3.106 7.518 12.705 1.00 90.62 100 VAL A O 1
ATOM 750 N N . ARG A 1 101 ? -4.952 8.780 12.891 1.00 92.94 101 ARG A N 1
ATOM 751 C CA . ARG A 1 101 ? -5.468 8.127 14.101 1.00 92.94 101 ARG A CA 1
ATOM 752 C C . ARG A 1 101 ? -6.482 7.048 13.753 1.00 92.94 101 ARG A C 1
ATOM 754 O O . ARG A 1 101 ? -7.291 7.228 12.847 1.00 92.94 101 ARG A O 1
ATOM 761 N N . THR A 1 102 ? -6.443 5.964 14.512 1.00 93.69 102 THR A N 1
ATOM 762 C CA . THR A 1 102 ? -7.453 4.899 14.504 1.00 93.69 102 THR A CA 1
ATOM 763 C C . THR A 1 102 ? -8.554 5.182 15.522 1.00 93.69 102 THR A C 1
ATOM 765 O O . THR A 1 102 ? -8.377 6.030 16.400 1.00 93.69 102 THR A O 1
ATOM 768 N N . THR A 1 103 ? -9.676 4.465 15.445 1.00 91.50 103 THR A N 1
ATOM 769 C CA . THR A 1 103 ? -10.764 4.515 16.445 1.00 91.50 103 THR A CA 1
ATOM 770 C C . THR A 1 103 ? -10.284 4.209 17.870 1.00 91.50 103 THR A C 1
ATOM 772 O O . THR A 1 103 ? -10.835 4.737 18.829 1.00 91.50 103 THR A O 1
ATOM 775 N N . MET A 1 104 ? -9.181 3.467 18.017 1.00 89.25 104 MET A N 1
ATOM 776 C CA . MET A 1 104 ? -8.505 3.208 19.296 1.00 89.25 104 MET A CA 1
ATOM 777 C C . MET A 1 104 ? -7.586 4.353 19.778 1.00 89.25 104 MET A C 1
ATOM 779 O O . MET A 1 104 ? -6.813 4.167 20.717 1.00 89.25 104 MET A O 1
ATOM 783 N N . GLY A 1 105 ? -7.544 5.501 19.093 1.00 90.06 105 GLY A N 1
ATOM 784 C CA . GLY A 1 105 ? -6.687 6.651 19.433 1.00 90.06 105 GLY A CA 1
ATOM 785 C C . GLY A 1 105 ? -5.190 6.484 19.112 1.00 90.06 105 GLY A C 1
ATOM 786 O O . GLY A 1 105 ? -4.416 7.446 19.176 1.00 90.06 105 GLY A O 1
ATOM 787 N N . ARG A 1 106 ? -4.756 5.287 18.705 1.00 94.38 106 ARG A N 1
ATOM 788 C CA . ARG A 1 106 ? -3.370 4.996 18.303 1.00 94.38 106 ARG A CA 1
ATOM 789 C C . ARG A 1 106 ? -3.106 5.373 16.850 1.00 94.38 106 ARG A C 1
ATOM 791 O O . ARG A 1 106 ? -4.047 5.496 16.060 1.00 94.38 106 ARG A O 1
ATOM 798 N N . SER A 1 107 ? -1.837 5.589 16.507 1.00 94.81 107 SER A N 1
ATOM 799 C CA . SER A 1 107 ? -1.469 5.903 15.127 1.00 94.81 107 SER A CA 1
ATOM 800 C C . SER A 1 107 ? -1.697 4.702 14.205 1.00 94.81 107 SER A C 1
ATOM 802 O O . SER A 1 107 ? -1.589 3.548 14.629 1.00 94.81 107 SER A O 1
ATOM 804 N N . LEU A 1 108 ? -2.005 4.961 12.935 1.00 95.06 108 LEU A N 1
ATOM 805 C CA . LEU A 1 108 ? -2.176 3.910 11.935 1.00 95.06 108 LEU A CA 1
ATOM 806 C C . LEU A 1 108 ? -0.870 3.122 11.751 1.00 95.06 108 LEU A C 1
ATOM 808 O O . LEU A 1 108 ? -0.890 1.898 11.679 1.00 95.06 108 LEU A O 1
ATOM 812 N N . LEU A 1 109 ? 0.275 3.815 11.772 1.00 95.62 109 LEU A N 1
ATOM 813 C CA . LEU A 1 109 ? 1.597 3.194 11.650 1.00 95.62 109 LEU A CA 1
ATOM 814 C C . LEU A 1 109 ? 1.857 2.113 12.715 1.00 95.62 109 LEU A C 1
ATOM 816 O O . LEU A 1 109 ? 2.368 1.048 12.388 1.00 95.62 109 LEU A O 1
ATOM 820 N N . GLU A 1 110 ? 1.509 2.377 13.976 1.00 96.00 110 GLU A N 1
ATOM 821 C CA . GLU A 1 110 ? 1.735 1.444 15.092 1.00 96.00 110 GLU A CA 1
ATOM 822 C C . GLU A 1 110 ? 0.718 0.299 15.135 1.00 96.00 110 GLU A C 1
ATOM 824 O O . GLU A 1 110 ? 0.992 -0.766 15.685 1.00 96.00 110 GLU A O 1
ATOM 829 N N . THR A 1 111 ? -0.481 0.522 14.601 1.00 96.38 111 THR A N 1
ATOM 830 C CA . THR A 1 111 ? -1.605 -0.415 14.726 1.00 96.38 111 THR A CA 1
ATOM 831 C C . THR A 1 111 ? -1.693 -1.402 13.571 1.00 96.38 111 THR A C 1
ATOM 833 O O . THR A 1 111 ? -2.141 -2.530 13.789 1.00 96.38 111 THR A O 1
ATOM 836 N N . LEU A 1 112 ? -1.227 -1.016 12.379 1.00 96.12 112 LEU A N 1
ATOM 837 C CA . LEU A 1 112 ? -1.252 -1.851 11.178 1.00 96.12 112 LEU A CA 1
ATOM 838 C C . LEU A 1 112 ? -0.635 -3.243 11.385 1.00 96.12 112 LEU A C 1
ATOM 840 O O . LEU A 1 112 ? -1.321 -4.209 11.056 1.00 96.12 112 LEU A O 1
ATOM 844 N N . PRO A 1 113 ? 0.568 -3.406 11.978 1.00 96.94 113 PRO A N 1
ATOM 845 C CA . PRO A 1 113 ? 1.143 -4.736 12.189 1.00 96.94 113 PRO A CA 1
ATOM 846 C C . PRO A 1 113 ? 0.233 -5.667 12.988 1.00 96.94 113 PRO A C 1
ATOM 848 O O . PRO A 1 113 ? 0.008 -6.812 12.605 1.00 96.94 113 PRO A O 1
ATOM 851 N N . GLY A 1 114 ? -0.349 -5.157 14.077 1.00 96.88 114 GLY A N 1
ATOM 852 C CA . GLY A 1 114 ? -1.266 -5.930 14.906 1.00 96.88 114 GLY A CA 1
ATOM 853 C C . GLY A 1 114 ? -2.581 -6.253 14.197 1.00 96.88 114 GLY A C 1
ATOM 854 O O . GLY A 1 114 ? -3.133 -7.324 14.423 1.00 96.88 114 GLY A O 1
ATOM 855 N N . TRP A 1 115 ? -3.089 -5.344 13.364 1.00 95.81 115 TRP A N 1
ATOM 856 C CA . TRP A 1 115 ? -4.292 -5.574 12.562 1.00 95.81 115 TRP A CA 1
ATOM 857 C C . TRP A 1 115 ? -4.066 -6.629 11.473 1.00 95.81 115 TRP A C 1
ATOM 859 O O . TRP A 1 115 ? -4.848 -7.573 11.392 1.00 95.81 115 TRP A O 1
ATOM 869 N N . VAL A 1 116 ? -2.959 -6.545 10.723 1.00 96.06 116 VAL A N 1
ATOM 870 C CA . VAL A 1 116 ? -2.572 -7.588 9.759 1.00 96.06 116 VAL A CA 1
ATOM 871 C C . VAL A 1 116 ? -2.407 -8.919 10.481 1.00 96.06 116 VAL A C 1
ATOM 873 O O . VAL A 1 116 ? -3.025 -9.893 10.082 1.00 96.06 116 VAL A O 1
ATOM 876 N N . LYS A 1 117 ? -1.707 -8.956 11.624 1.00 96.62 117 LYS A N 1
ATOM 877 C CA . LYS A 1 117 ? -1.533 -10.189 12.409 1.00 96.62 117 LYS A CA 1
ATOM 878 C C . LYS A 1 117 ? -2.845 -10.928 12.712 1.00 96.62 117 LYS A C 1
ATOM 880 O O . LYS A 1 117 ? -2.820 -12.147 12.820 1.00 96.62 117 LYS A O 1
ATOM 885 N N . ARG A 1 118 ? -3.964 -10.206 12.851 1.00 95.19 118 ARG A N 1
ATOM 886 C CA . ARG A 1 118 ? -5.303 -10.749 13.147 1.00 95.19 118 ARG A CA 1
ATOM 887 C C . ARG A 1 118 ? -6.158 -11.046 11.904 1.00 95.19 118 ARG A C 1
ATOM 889 O O . ARG A 1 118 ? -7.363 -11.222 12.048 1.00 95.19 118 ARG A O 1
ATOM 896 N N . GLY A 1 119 ? -5.580 -11.048 10.703 1.00 92.69 119 GLY A N 1
ATOM 897 C CA . GLY A 1 119 ? -6.300 -11.368 9.464 1.00 92.69 119 GLY A CA 1
ATOM 898 C C . GLY A 1 119 ? -6.571 -10.185 8.532 1.00 92.69 119 GLY A C 1
ATOM 899 O O . GLY A 1 119 ? -7.242 -10.353 7.517 1.00 92.69 119 GLY A O 1
ATOM 900 N N . GLY A 1 120 ? -6.067 -8.986 8.840 1.00 92.69 120 GLY A N 1
ATOM 901 C CA . GLY A 1 120 ? -6.178 -7.836 7.939 1.00 92.69 120 GLY A CA 1
ATOM 902 C C . GLY A 1 120 ? -5.404 -8.030 6.628 1.00 92.69 120 GLY A C 1
ATOM 903 O O . GLY A 1 120 ? -4.321 -8.620 6.627 1.00 92.69 120 GLY A O 1
ATOM 904 N N . SER A 1 121 ? -5.932 -7.506 5.516 1.00 93.38 121 SER A N 1
ATOM 905 C CA . SER A 1 121 ? -5.245 -7.510 4.214 1.00 93.38 121 SER A CA 1
ATOM 906 C C . SER A 1 121 ? -4.668 -6.136 3.877 1.00 93.38 121 SER A C 1
ATOM 908 O O . SER A 1 121 ? -5.396 -5.158 3.738 1.00 93.38 121 SER A O 1
ATOM 910 N N . LEU A 1 122 ? -3.353 -6.040 3.707 1.00 94.62 122 LEU A N 1
ATOM 911 C CA . LEU A 1 122 ? -2.661 -4.790 3.397 1.00 94.62 122 LEU A CA 1
ATOM 912 C C . LEU A 1 122 ? -2.158 -4.785 1.949 1.00 94.62 122 LEU A C 1
ATOM 914 O O . LEU A 1 122 ? -1.456 -5.703 1.539 1.00 94.62 122 LEU A O 1
ATOM 918 N N . LEU A 1 123 ? -2.454 -3.722 1.201 1.00 94.44 123 LEU A N 1
ATOM 919 C CA . LEU A 1 123 ? -1.859 -3.435 -0.105 1.00 94.44 123 LEU A CA 1
ATOM 920 C C . LEU A 1 123 ? -0.982 -2.183 -0.007 1.00 94.44 123 LEU A C 1
ATOM 922 O O . LEU A 1 123 ? -1.472 -1.106 0.325 1.00 94.44 123 LEU A O 1
ATOM 926 N N . VAL A 1 124 ? 0.303 -2.300 -0.330 1.00 94.00 124 VAL A N 1
ATOM 927 C CA . VAL A 1 124 ? 1.277 -1.204 -0.285 1.00 94.00 124 VAL A CA 1
ATOM 928 C C . VAL A 1 124 ? 1.763 -0.886 -1.691 1.00 94.00 124 VAL A C 1
ATOM 930 O O . VAL A 1 124 ? 2.654 -1.537 -2.211 1.00 94.00 124 VAL A O 1
ATOM 933 N N . ILE A 1 125 ? 1.226 0.163 -2.308 1.00 90.62 125 ILE A N 1
ATOM 934 C CA . ILE A 1 125 ? 1.644 0.580 -3.649 1.00 90.62 125 ILE A CA 1
ATOM 935 C C . ILE A 1 125 ? 2.795 1.575 -3.521 1.00 90.62 125 ILE A C 1
ATOM 937 O O . ILE A 1 125 ? 2.635 2.704 -3.044 1.00 90.62 125 ILE A O 1
ATOM 941 N N . GLY A 1 126 ? 3.975 1.136 -3.961 1.00 85.25 126 GLY A N 1
ATOM 942 C CA . GLY A 1 126 ? 5.191 1.938 -3.941 1.00 85.25 126 GLY A CA 1
ATOM 943 C C . GLY A 1 126 ? 5.147 3.164 -4.857 1.00 85.25 126 GLY A C 1
ATOM 944 O O . GLY A 1 126 ? 4.542 3.177 -5.926 1.00 85.25 126 GLY A O 1
ATOM 945 N N . GLY A 1 127 ? 5.859 4.199 -4.433 1.00 82.56 127 GLY A N 1
ATOM 946 C CA . GLY A 1 127 ? 5.993 5.472 -5.127 1.00 82.56 127 GLY A CA 1
ATOM 947 C C . GLY A 1 127 ? 6.632 6.492 -4.198 1.00 82.56 127 GLY A C 1
ATOM 948 O O . GLY A 1 127 ? 6.595 6.342 -2.978 1.00 82.56 127 GLY A O 1
ATOM 949 N N . TRP A 1 128 ? 7.233 7.544 -4.733 1.00 77.88 128 TRP A N 1
ATOM 950 C CA . TRP A 1 128 ? 7.816 8.583 -3.890 1.00 77.88 128 TRP A CA 1
ATOM 951 C C . TRP A 1 128 ? 6.704 9.445 -3.251 1.00 77.88 128 TRP A C 1
ATOM 953 O O . TRP A 1 128 ? 5.912 10.004 -4.012 1.00 77.88 128 TRP A O 1
ATOM 963 N N . PRO A 1 129 ? 6.616 9.581 -1.905 1.00 78.62 129 PRO A N 1
ATOM 964 C CA . PRO A 1 129 ? 7.678 9.424 -0.890 1.00 78.62 129 PRO A CA 1
ATOM 965 C C . PRO A 1 129 ? 7.646 8.159 0.010 1.00 78.62 129 PRO A C 1
ATOM 967 O O . PRO A 1 129 ? 8.227 8.202 1.086 1.00 78.62 129 PRO A O 1
ATOM 970 N N . SER A 1 130 ? 6.962 7.072 -0.351 1.00 85.38 130 SER A N 1
ATOM 971 C CA . SER A 1 130 ? 6.675 5.921 0.535 1.00 85.38 130 SER A CA 1
ATOM 972 C C . SER A 1 130 ? 7.875 5.036 0.915 1.00 85.38 130 SER A C 1
ATOM 974 O O . SER A 1 130 ? 8.568 5.341 1.876 1.00 85.38 130 SER A O 1
ATOM 976 N N . GLN A 1 131 ? 8.088 3.933 0.195 1.00 86.69 131 GLN A N 1
ATOM 977 C CA . GLN A 1 131 ? 8.940 2.765 0.476 1.00 86.69 131 GLN A CA 1
ATOM 978 C C . GLN A 1 131 ? 10.216 3.040 1.300 1.00 86.69 131 GLN A C 1
ATOM 980 O O . GLN A 1 131 ? 10.486 2.366 2.289 1.00 86.69 131 GLN A O 1
ATOM 985 N N . GLU A 1 132 ? 10.980 4.077 0.960 1.00 84.69 132 GLU A N 1
ATOM 986 C CA . GLU A 1 132 ? 12.229 4.450 1.646 1.00 84.69 132 GLU A CA 1
ATOM 987 C C . GLU A 1 132 ? 12.062 4.947 3.090 1.00 84.69 132 GLU A C 1
ATOM 989 O O . GLU A 1 132 ? 13.046 5.066 3.818 1.00 84.69 132 GLU A O 1
ATOM 994 N N . THR A 1 133 ? 10.836 5.249 3.510 1.00 88.06 133 THR A N 1
ATOM 995 C CA . THR A 1 133 ? 10.508 5.730 4.860 1.00 88.06 133 THR A CA 1
ATOM 996 C C . THR A 1 133 ? 10.101 4.613 5.815 1.00 88.06 133 THR A C 1
ATOM 998 O O . THR A 1 133 ? 9.955 4.865 7.008 1.00 88.06 133 THR A O 1
ATOM 1001 N N . TYR A 1 134 ? 9.901 3.393 5.312 1.00 91.00 134 TYR A N 1
ATOM 1002 C CA . TYR A 1 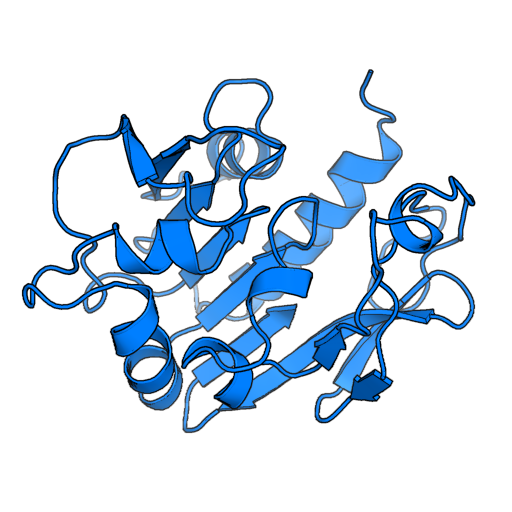134 ? 9.470 2.260 6.125 1.00 91.00 134 TYR A CA 1
ATOM 1003 C C . TYR A 1 134 ? 10.580 1.597 6.945 1.00 91.00 134 TYR A C 1
ATOM 1005 O O . TYR A 1 134 ? 10.263 1.178 8.061 1.00 91.00 134 TYR A O 1
ATOM 1013 N N . PRO A 1 135 ? 11.846 1.490 6.485 1.00 89.94 135 PRO A N 1
ATOM 1014 C CA . PRO A 1 135 ? 12.912 0.906 7.294 1.00 89.94 135 PRO A CA 1
ATOM 1015 C C . PRO A 1 135 ? 13.019 1.562 8.679 1.00 89.94 135 PRO A C 1
ATOM 1017 O O . PRO A 1 135 ? 13.070 2.784 8.794 1.00 89.94 135 PRO A O 1
ATOM 1020 N N . GLY A 1 136 ? 13.030 0.743 9.735 1.00 90.06 136 GLY A N 1
ATOM 1021 C CA . GLY A 1 136 ? 13.047 1.204 11.131 1.00 90.06 136 GLY A CA 1
ATOM 1022 C C . GLY A 1 136 ? 11.686 1.637 11.696 1.00 90.06 136 GLY A C 1
ATOM 1023 O O . GLY A 1 136 ? 11.604 1.976 12.873 1.00 90.06 136 GLY A O 1
ATOM 1024 N N . SER A 1 137 ? 10.616 1.612 10.897 1.00 93.19 137 SER A N 1
ATOM 1025 C CA . SER A 1 137 ? 9.245 1.830 11.371 1.00 93.19 137 SER A CA 1
ATOM 1026 C C . SER A 1 137 ? 8.559 0.508 11.746 1.00 93.19 137 SER A C 1
ATOM 1028 O O . SER A 1 137 ? 8.957 -0.544 11.240 1.00 93.19 137 SER A O 1
ATOM 1030 N N . PRO A 1 138 ? 7.476 0.536 12.549 1.00 95.44 138 PRO A N 1
ATOM 1031 C CA . PRO A 1 138 ? 6.679 -0.658 12.837 1.00 95.44 138 PRO A CA 1
ATOM 1032 C C . PRO A 1 138 ? 6.178 -1.395 11.587 1.00 95.44 138 PRO A C 1
ATOM 1034 O O . PRO A 1 138 ? 6.051 -2.616 11.607 1.00 95.44 138 PRO A O 1
ATOM 1037 N N . LEU A 1 139 ? 5.933 -0.674 10.485 1.00 94.12 139 LEU A N 1
ATOM 1038 C CA . LEU A 1 139 ? 5.457 -1.269 9.238 1.00 94.12 139 LEU A CA 1
ATOM 1039 C C . LEU A 1 139 ? 6.493 -2.212 8.610 1.00 94.12 139 LEU A C 1
ATOM 1041 O O . LEU A 1 139 ? 6.105 -3.214 8.022 1.00 94.12 139 LEU A O 1
ATOM 1045 N N . ALA A 1 140 ? 7.796 -1.948 8.773 1.00 93.88 140 ALA A N 1
ATOM 1046 C CA . ALA A 1 140 ? 8.853 -2.781 8.189 1.00 93.88 140 ALA A CA 1
ATOM 1047 C C . ALA A 1 140 ? 8.779 -4.250 8.629 1.00 93.88 140 ALA A C 1
ATOM 1049 O O . ALA A 1 140 ? 9.161 -5.126 7.863 1.00 93.88 140 ALA A O 1
ATOM 1050 N N . ALA A 1 141 ? 8.265 -4.525 9.831 1.00 93.44 141 ALA A N 1
ATOM 1051 C CA . ALA A 1 141 ? 8.182 -5.878 10.378 1.00 93.44 141 ALA A CA 1
ATOM 1052 C C . ALA A 1 141 ? 7.169 -6.786 9.656 1.00 93.44 141 ALA A C 1
ATOM 1054 O O . ALA A 1 141 ? 7.179 -7.995 9.881 1.00 93.44 141 ALA A O 1
ATOM 1055 N N . ILE A 1 142 ? 6.285 -6.216 8.830 1.00 95.38 142 ILE A N 1
ATOM 1056 C CA . ILE A 1 142 ? 5.235 -6.963 8.126 1.00 95.38 142 ILE A CA 1
ATOM 1057 C C . ILE A 1 142 ? 5.378 -6.931 6.602 1.00 95.38 142 ILE A C 1
ATOM 1059 O O . ILE A 1 142 ? 4.586 -7.559 5.907 1.00 95.38 142 ILE A O 1
ATOM 1063 N N . LEU A 1 143 ? 6.342 -6.178 6.067 1.00 95.38 143 LEU A N 1
ATOM 1064 C CA . LEU A 1 143 ? 6.507 -6.043 4.623 1.00 95.38 143 LEU A CA 1
ATOM 1065 C C . LEU A 1 143 ? 7.198 -7.284 4.036 1.00 95.38 143 LEU A C 1
ATOM 1067 O O . LEU A 1 143 ? 8.223 -7.714 4.568 1.00 95.38 143 LEU A O 1
ATOM 1071 N N . PRO A 1 144 ? 6.682 -7.846 2.928 1.00 95.94 144 PRO A N 1
ATOM 1072 C CA . PRO A 1 144 ? 7.259 -9.031 2.297 1.00 95.94 144 PRO A CA 1
ATOM 1073 C C . PRO A 1 144 ? 8.513 -8.735 1.464 1.00 95.94 144 PRO A C 1
ATOM 1075 O O . PRO A 1 144 ? 9.213 -9.660 1.043 1.00 95.94 144 PRO A O 1
ATOM 1078 N N . ALA A 1 145 ? 8.797 -7.457 1.203 1.00 93.75 145 ALA A N 1
ATOM 1079 C CA . ALA A 1 145 ? 10.011 -7.008 0.548 1.00 93.75 145 ALA A CA 1
ATOM 1080 C C . ALA A 1 145 ? 10.587 -5.763 1.234 1.00 93.75 145 ALA A C 1
ATOM 1082 O O . ALA A 1 145 ? 9.897 -4.774 1.501 1.00 93.75 145 ALA A O 1
ATOM 1083 N N . THR A 1 146 ? 11.896 -5.779 1.462 1.00 90.12 146 THR A N 1
ATOM 1084 C CA . THR A 1 146 ? 12.612 -4.638 2.028 1.00 90.12 146 THR A CA 1
ATOM 1085 C C . THR A 1 146 ? 13.120 -3.752 0.893 1.00 90.12 146 THR A C 1
ATOM 1087 O O . THR A 1 146 ? 13.999 -4.178 0.130 1.00 90.12 146 THR A O 1
ATOM 1090 N N . PRO A 1 147 ? 12.621 -2.510 0.754 1.00 83.69 147 PRO A N 1
ATOM 1091 C CA . PRO A 1 147 ? 13.149 -1.588 -0.235 1.00 83.69 147 PRO A CA 1
ATOM 1092 C C . PRO A 1 147 ? 14.599 -1.234 0.104 1.00 83.69 147 PRO A C 1
ATOM 1094 O O . PRO A 1 147 ? 14.948 -0.900 1.238 1.00 83.69 147 PRO A O 1
ATOM 1097 N N . ARG A 1 148 ? 15.461 -1.276 -0.910 1.00 84.06 148 ARG A N 1
ATOM 1098 C CA . ARG A 1 148 ? 16.828 -0.774 -0.826 1.00 84.06 148 ARG A CA 1
ATOM 1099 C C . ARG A 1 148 ? 16.778 0.734 -0.640 1.00 84.06 148 ARG A C 1
ATOM 1101 O O . ARG A 1 148 ? 16.085 1.435 -1.375 1.00 84.06 148 ARG A O 1
ATOM 1108 N N . ARG A 1 149 ? 17.589 1.248 0.284 1.00 79.88 149 ARG A N 1
ATOM 1109 C CA . ARG A 1 149 ? 17.793 2.692 0.428 1.00 79.88 149 ARG A CA 1
ATOM 1110 C C . ARG A 1 149 ? 18.275 3.280 -0.904 1.00 79.88 149 ARG A C 1
ATOM 1112 O O . ARG A 1 149 ? 19.299 2.847 -1.430 1.00 79.88 149 ARG A O 1
ATOM 1119 N N . ASP A 1 150 ? 17.570 4.285 -1.416 1.00 79.25 150 ASP A N 1
ATOM 1120 C CA . ASP A 1 150 ? 17.897 4.972 -2.672 1.00 79.25 150 ASP A CA 1
ATOM 1121 C C . ASP A 1 150 ? 18.066 6.484 -2.432 1.00 79.25 150 ASP A C 1
ATOM 1123 O O . ASP A 1 150 ? 17.146 7.271 -2.656 1.00 79.25 150 ASP A O 1
ATOM 1127 N N . PRO A 1 151 ? 19.234 6.936 -1.929 1.00 78.06 151 PRO A N 1
ATOM 1128 C CA . PRO A 1 151 ? 19.448 8.338 -1.591 1.00 78.06 151 PRO A CA 1
ATOM 1129 C C . PRO A 1 151 ? 19.159 9.279 -2.769 1.00 78.06 151 PRO A C 1
ATOM 1131 O O . PRO A 1 151 ? 19.825 9.243 -3.805 1.00 78.06 151 PRO A O 1
ATOM 1134 N N . GLY A 1 152 ? 18.176 10.164 -2.590 1.00 75.62 152 GLY A N 1
ATOM 1135 C CA . GLY A 1 152 ? 17.760 11.110 -3.628 1.00 75.62 152 GLY A CA 1
ATOM 1136 C C . GLY A 1 152 ? 16.949 10.485 -4.769 1.00 75.62 152 GLY A C 1
ATOM 1137 O O . GLY A 1 152 ? 16.738 11.162 -5.780 1.00 75.62 152 GLY A O 1
ATOM 1138 N N . LEU A 1 153 ? 16.465 9.247 -4.599 1.00 78.38 153 LEU A N 1
ATOM 1139 C CA . LEU A 1 153 ? 15.636 8.505 -5.553 1.00 78.38 153 LEU A CA 1
ATOM 1140 C C . LEU A 1 153 ? 16.331 8.269 -6.896 1.00 78.38 153 LEU A C 1
ATOM 1142 O O . LEU A 1 153 ? 15.689 8.345 -7.946 1.00 78.38 153 LEU A O 1
ATOM 1146 N N . LYS A 1 154 ? 17.656 8.105 -6.904 1.00 83.12 154 LYS A N 1
ATOM 1147 C CA . LYS A 1 154 ? 18.421 8.021 -8.154 1.00 83.12 154 LYS A CA 1
ATOM 1148 C C . LYS A 1 154 ? 18.003 6.801 -8.967 1.00 83.12 154 LYS A C 1
ATOM 1150 O O . LYS A 1 154 ? 17.791 6.928 -10.171 1.00 83.12 154 LYS A O 1
ATOM 1155 N N . ALA A 1 155 ? 17.869 5.645 -8.320 1.00 79.81 155 ALA A N 1
ATOM 1156 C CA . ALA A 1 155 ? 17.441 4.417 -8.976 1.00 79.81 155 ALA A CA 1
ATOM 1157 C C . ALA A 1 155 ? 15.953 4.468 -9.350 1.00 79.81 155 ALA A C 1
ATOM 1159 O O . ALA A 1 155 ? 15.604 4.132 -10.479 1.00 79.81 155 ALA A O 1
ATOM 1160 N N . PHE A 1 156 ? 15.088 4.952 -8.457 1.00 80.56 156 PHE A N 1
ATOM 1161 C CA . PHE A 1 156 ? 13.652 5.061 -8.715 1.00 80.56 156 PHE A CA 1
ATOM 1162 C C . PHE A 1 156 ? 13.337 6.042 -9.852 1.00 80.56 156 PHE A C 1
ATOM 1164 O O . PHE A 1 156 ? 12.488 5.758 -10.690 1.00 80.56 156 PHE A O 1
ATOM 1171 N N . ARG A 1 157 ? 14.032 7.188 -9.925 1.00 81.38 157 ARG A N 1
ATOM 1172 C CA . ARG A 1 157 ? 13.854 8.196 -10.990 1.00 81.38 157 ARG A CA 1
ATOM 1173 C C . ARG A 1 157 ? 14.508 7.810 -12.311 1.00 81.38 157 ARG A C 1
ATOM 1175 O O . ARG A 1 157 ? 14.242 8.469 -13.318 1.00 81.38 157 ARG A O 1
ATOM 1182 N N . ALA A 1 158 ? 15.352 6.779 -12.331 1.00 82.50 158 ALA A N 1
ATOM 1183 C CA . ALA A 1 158 ? 15.901 6.253 -13.568 1.00 82.50 158 ALA A CA 1
ATOM 1184 C C . ALA A 1 158 ? 14.775 5.576 -14.362 1.00 82.50 158 ALA A C 1
ATOM 1186 O O . ALA A 1 158 ? 14.483 4.395 -14.181 1.00 82.50 158 ALA A O 1
ATOM 1187 N N . ARG A 1 159 ? 14.128 6.350 -15.240 1.00 79.19 159 ARG A N 1
ATOM 1188 C CA . ARG A 1 159 ? 13.059 5.876 -16.124 1.00 79.19 159 ARG A CA 1
ATOM 1189 C C . ARG A 1 159 ? 13.591 4.785 -17.038 1.00 79.19 159 ARG A C 1
ATOM 1191 O O . ARG A 1 159 ? 14.312 5.061 -17.994 1.00 79.19 159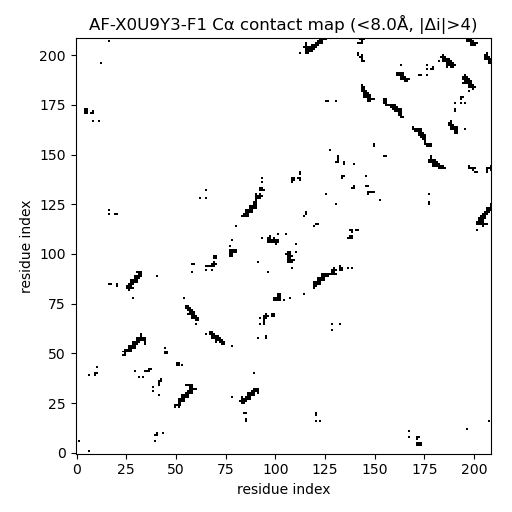 ARG A O 1
ATOM 1198 N N . ARG A 1 160 ? 13.217 3.546 -16.739 1.00 84.94 160 ARG A N 1
ATOM 1199 C CA . ARG A 1 160 ? 13.542 2.375 -17.550 1.00 84.94 160 ARG A CA 1
ATOM 1200 C C . ARG A 1 160 ? 12.264 1.600 -17.768 1.00 84.94 160 ARG A C 1
ATOM 1202 O O . ARG A 1 160 ? 11.687 1.099 -16.807 1.00 84.94 160 ARG A O 1
ATOM 1209 N N . SER A 1 161 ? 11.829 1.526 -19.022 1.00 88.50 161 SER A N 1
ATOM 1210 C CA . SER A 1 161 ? 10.685 0.696 -19.381 1.00 88.50 161 SER A CA 1
ATOM 1211 C C . SER A 1 161 ? 11.069 -0.768 -19.203 1.00 88.50 161 SER A C 1
ATOM 1213 O O . SER A 1 161 ? 12.017 -1.243 -19.823 1.00 88.50 161 SER A O 1
ATOM 1215 N N . ARG A 1 162 ? 10.353 -1.459 -18.323 1.00 89.94 162 ARG A N 1
ATOM 1216 C CA . ARG A 1 162 ? 10.521 -2.882 -18.039 1.00 89.94 162 ARG A CA 1
ATOM 1217 C C . ARG A 1 162 ? 9.199 -3.581 -18.303 1.00 89.94 162 ARG A C 1
ATOM 1219 O O . ARG A 1 162 ? 8.163 -3.108 -17.833 1.00 89.94 162 ARG A O 1
ATOM 1226 N N . ALA A 1 163 ? 9.234 -4.680 -19.046 1.00 91.38 163 ALA A N 1
ATOM 1227 C CA . ALA A 1 163 ? 8.064 -5.527 -19.234 1.00 91.38 163 ALA A CA 1
ATOM 1228 C C . ALA A 1 163 ? 7.695 -6.204 -17.910 1.00 91.38 163 ALA A C 1
ATOM 1230 O O . ALA A 1 163 ? 8.582 -6.620 -17.158 1.00 91.38 163 ALA A O 1
ATOM 1231 N N . LEU A 1 164 ? 6.395 -6.295 -17.637 1.00 91.38 164 LEU A N 1
ATOM 1232 C CA . LEU A 1 164 ? 5.875 -7.046 -16.505 1.00 91.38 164 LEU A CA 1
ATOM 1233 C C . LEU A 1 164 ? 5.600 -8.495 -16.914 1.00 91.38 164 LEU A C 1
ATOM 1235 O O . LEU A 1 164 ? 5.021 -8.743 -17.972 1.00 91.38 164 LEU A O 1
ATOM 1239 N N . THR A 1 165 ? 5.996 -9.437 -16.063 1.00 92.62 165 THR A N 1
ATOM 1240 C CA . THR A 1 165 ? 5.777 -10.882 -16.238 1.00 92.62 165 THR A CA 1
ATOM 1241 C C . THR A 1 165 ? 5.234 -11.501 -14.950 1.00 92.62 165 THR A C 1
ATOM 1243 O O . THR A 1 165 ? 5.390 -10.924 -13.875 1.00 92.62 165 THR A O 1
ATOM 1246 N N . GLY A 1 166 ? 4.588 -12.667 -15.045 1.00 90.94 166 GLY A N 1
ATOM 1247 C CA . GLY A 1 166 ? 3.955 -13.347 -13.908 1.00 90.94 166 GLY A CA 1
ATOM 1248 C C . GLY A 1 166 ? 2.433 -13.208 -13.932 1.00 90.94 166 GLY A C 1
ATOM 1249 O O . GLY A 1 166 ? 1.824 -13.335 -14.993 1.00 90.94 166 GLY A O 1
ATOM 1250 N N . ALA A 1 167 ? 1.819 -12.938 -12.779 1.00 87.44 167 ALA A N 1
ATOM 1251 C CA . ALA A 1 167 ? 0.366 -12.827 -12.608 1.00 87.44 167 ALA A CA 1
ATOM 1252 C C . ALA A 1 167 ? -0.224 -11.508 -13.167 1.00 87.44 167 ALA A C 1
ATOM 1254 O O . ALA A 1 167 ? -0.919 -10.769 -12.469 1.00 87.44 167 ALA A O 1
ATOM 1255 N N . VAL A 1 168 ? 0.073 -11.186 -14.429 1.00 86.00 168 VAL A N 1
ATOM 1256 C CA . VAL A 1 168 ? -0.393 -9.985 -15.143 1.00 86.00 168 VAL A CA 1
ATOM 1257 C C . VAL A 1 168 ? -0.757 -10.302 -16.594 1.00 86.00 168 VAL A C 1
ATOM 1259 O O . VAL A 1 168 ? -0.164 -11.198 -17.194 1.00 86.00 168 VAL A O 1
ATOM 1262 N N . PRO A 1 169 ? -1.673 -9.534 -17.212 1.00 83.88 169 PRO A N 1
ATOM 1263 C CA . PRO A 1 169 ? -1.883 -9.579 -18.653 1.00 83.88 169 PRO A CA 1
ATOM 1264 C C . PRO A 1 169 ? -0.589 -9.292 -19.436 1.00 83.88 169 PRO A C 1
ATOM 1266 O O . PRO A 1 169 ? 0.219 -8.455 -19.012 1.00 83.88 169 PRO A O 1
ATOM 1269 N N . PRO A 1 170 ? -0.396 -9.924 -20.607 1.00 83.62 170 PRO A N 1
ATOM 1270 C CA . PRO A 1 170 ? 0.786 -9.697 -21.427 1.00 83.62 170 PRO A CA 1
ATOM 1271 C C . PRO A 1 170 ? 0.849 -8.254 -21.954 1.00 83.62 170 PRO A C 1
ATOM 1273 O O . PRO A 1 170 ? -0.169 -7.607 -22.201 1.00 83.62 170 PRO A O 1
ATOM 1276 N N . GLY A 1 171 ? 2.069 -7.749 -22.160 1.00 84.75 171 GLY A N 1
ATOM 1277 C CA . GLY A 1 171 ? 2.318 -6.430 -22.757 1.00 84.75 171 GLY A CA 1
ATOM 1278 C C . GLY A 1 171 ? 2.281 -5.247 -21.781 1.00 84.75 171 GLY A C 1
ATOM 1279 O O . GLY A 1 171 ? 2.494 -4.101 -22.197 1.00 84.75 171 GLY A O 1
ATOM 1280 N N . LEU A 1 172 ? 2.061 -5.487 -20.485 1.00 86.94 172 LEU A N 1
ATOM 1281 C CA . LEU A 1 172 ? 2.179 -4.448 -19.462 1.00 86.94 172 LEU A CA 1
ATOM 1282 C C . LEU A 1 172 ? 3.641 -4.088 -19.187 1.00 86.94 172 LEU A C 1
ATOM 1284 O O . LEU A 1 172 ? 4.535 -4.923 -19.283 1.00 86.94 172 LEU A O 1
ATOM 1288 N N . HIS A 1 173 ? 3.879 -2.816 -18.868 1.00 88.00 173 HIS A N 1
ATOM 1289 C CA . HIS A 1 173 ? 5.211 -2.278 -18.611 1.00 88.00 173 HIS A CA 1
ATOM 1290 C C . HIS A 1 173 ? 5.174 -1.273 -17.463 1.00 88.00 173 HIS A C 1
ATOM 1292 O O . HIS A 1 173 ? 4.184 -0.557 -17.285 1.00 88.00 173 HIS A O 1
ATOM 1298 N N . VAL A 1 174 ? 6.292 -1.156 -16.752 1.00 86.06 174 VAL A N 1
ATOM 1299 C CA . VAL A 1 174 ? 6.509 -0.154 -15.707 1.00 86.06 174 VAL A CA 1
ATOM 1300 C C . VAL A 1 174 ? 7.783 0.643 -15.982 1.00 86.06 174 VAL A C 1
ATOM 1302 O O . VAL A 1 174 ? 8.721 0.138 -16.590 1.00 86.06 174 VAL A O 1
ATOM 1305 N N . GLU A 1 175 ? 7.807 1.908 -15.563 1.00 87.25 175 GLU A N 1
ATOM 1306 C CA . GLU A 1 175 ? 8.953 2.809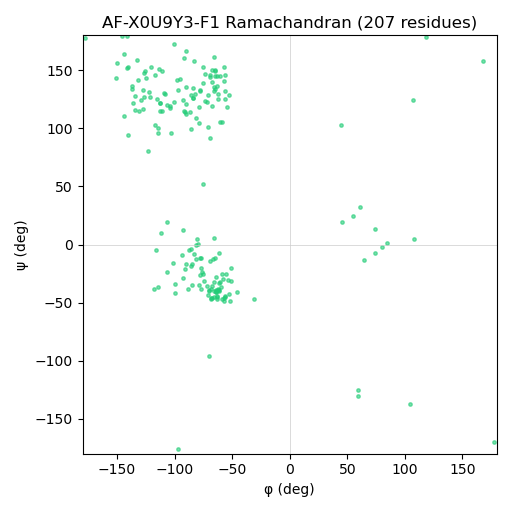 -15.767 1.00 87.25 175 GLU A CA 1
ATOM 1307 C C . GLU A 1 175 ? 9.752 3.088 -14.492 1.00 87.25 175 GLU A C 1
ATOM 1309 O O . GLU A 1 175 ? 10.932 3.431 -14.572 1.00 87.25 175 GLU A O 1
ATOM 1314 N N . HIS A 1 176 ? 9.117 2.942 -13.327 1.00 84.62 176 HIS A N 1
ATOM 1315 C CA . HIS A 1 176 ? 9.729 3.177 -12.026 1.00 84.62 176 HIS A CA 1
ATOM 1316 C C . HIS A 1 176 ? 9.529 1.947 -11.148 1.00 84.62 176 HIS A C 1
ATOM 1318 O O . HIS A 1 176 ? 8.406 1.479 -10.974 1.00 84.62 176 HIS A O 1
ATOM 1324 N N . VAL A 1 177 ? 10.627 1.445 -10.597 1.00 85.88 177 VAL A N 1
ATOM 1325 C CA . VAL A 1 177 ? 10.645 0.304 -9.681 1.00 85.88 177 VAL A CA 1
ATOM 1326 C C . VAL A 1 177 ? 11.562 0.694 -8.538 1.00 85.88 177 VAL A C 1
ATOM 1328 O O . VAL A 1 177 ? 12.682 1.154 -8.779 1.00 85.88 177 VAL A O 1
ATOM 1331 N N . HIS A 1 178 ? 11.075 0.570 -7.305 1.00 84.38 178 HIS A N 1
ATOM 1332 C CA . HIS A 1 178 ? 11.948 0.720 -6.151 1.00 84.38 178 HIS A CA 1
ATOM 1333 C C . HIS A 1 178 ? 12.863 -0.503 -6.087 1.00 84.38 178 HIS A C 1
ATOM 1335 O O . HIS A 1 178 ? 12.365 -1.626 -6.139 1.00 84.38 178 HIS A O 1
ATOM 1341 N N . PRO A 1 179 ? 14.186 -0.319 -5.986 1.00 84.44 179 PRO A N 1
ATOM 1342 C CA . PRO A 1 179 ? 15.069 -1.450 -5.770 1.00 84.44 179 PRO A CA 1
ATOM 1343 C C . PRO A 1 179 ? 14.754 -2.114 -4.427 1.00 84.44 179 PRO A C 1
ATOM 1345 O O . PRO A 1 179 ? 14.452 -1.424 -3.456 1.00 84.44 179 PRO A O 1
ATOM 1348 N N . THR A 1 180 ? 14.884 -3.432 -4.353 1.00 86.31 180 THR A N 1
ATOM 1349 C CA . THR A 1 180 ? 14.685 -4.234 -3.136 1.00 86.31 180 THR A CA 1
ATOM 1350 C C . THR A 1 180 ? 15.989 -4.928 -2.755 1.00 86.31 180 THR A C 1
ATOM 1352 O O . THR A 1 180 ? 16.768 -5.285 -3.639 1.00 86.31 180 THR A O 1
ATOM 1355 N N . VAL A 1 181 ? 16.255 -5.089 -1.458 1.00 84.12 181 VAL A N 1
ATOM 1356 C CA . VAL A 1 181 ? 17.428 -5.841 -0.962 1.00 84.12 181 VAL A CA 1
ATOM 1357 C C . VAL A 1 181 ? 17.069 -7.251 -0.531 1.00 84.12 181 VAL A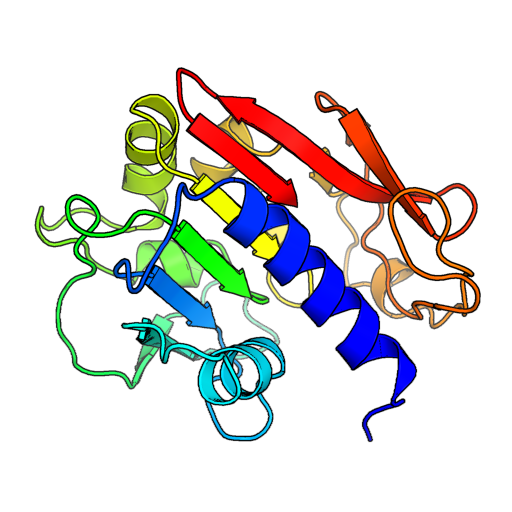 C 1
ATOM 1359 O O . VAL A 1 181 ? 17.785 -8.176 -0.890 1.00 84.12 181 VAL A O 1
ATOM 1362 N N . ASP A 1 182 ? 15.937 -7.408 0.150 1.00 88.94 182 ASP A N 1
ATOM 1363 C CA . ASP A 1 182 ? 15.512 -8.679 0.723 1.00 88.94 182 ASP A CA 1
ATOM 1364 C C . ASP A 1 182 ? 14.059 -8.952 0.350 1.00 88.94 182 ASP A C 1
ATOM 1366 O O . ASP A 1 182 ? 13.230 -8.037 0.325 1.00 88.94 182 ASP A O 1
ATOM 1370 N N . ILE A 1 183 ? 13.763 -10.216 0.063 1.00 92.94 183 ILE A N 1
ATOM 1371 C CA . ILE A 1 183 ? 12.425 -10.708 -0.255 1.00 92.94 183 ILE A CA 1
ATOM 1372 C C . ILE A 1 183 ? 12.168 -11.891 0.674 1.00 92.94 183 ILE A C 1
ATOM 1374 O O . ILE A 1 183 ? 12.876 -12.894 0.603 1.00 92.94 183 ILE A O 1
ATOM 1378 N N . SER A 1 184 ? 11.180 -11.764 1.551 1.00 93.06 184 SER A N 1
ATOM 1379 C CA . SER A 1 184 ? 10.717 -12.846 2.429 1.00 93.06 184 SER A CA 1
ATOM 1380 C C . SER A 1 184 ? 9.428 -13.494 1.919 1.00 93.06 184 SER A C 1
ATOM 1382 O O . SER A 1 184 ? 9.078 -14.586 2.359 1.00 93.06 184 SER A O 1
ATOM 1384 N N . GLY A 1 185 ? 8.729 -12.826 0.997 1.00 92.69 185 GLY A N 1
ATOM 1385 C CA . GLY A 1 185 ? 7.501 -13.306 0.377 1.00 92.69 185 GLY A CA 1
ATOM 1386 C C . GLY A 1 185 ? 7.679 -13.977 -0.989 1.00 92.69 185 GLY A C 1
ATOM 1387 O O . GLY A 1 185 ? 8.775 -14.133 -1.523 1.00 92.69 185 GLY A O 1
ATOM 1388 N N . GLU A 1 186 ? 6.553 -14.337 -1.591 1.00 95.44 186 GLU A N 1
ATOM 1389 C CA . GLU A 1 186 ? 6.456 -14.861 -2.946 1.00 95.44 186 GLU A CA 1
ATOM 1390 C C . GLU A 1 186 ? 6.360 -13.727 -3.970 1.00 95.44 186 GLU A C 1
ATOM 1392 O O . GLU A 1 186 ? 5.499 -12.850 -3.886 1.00 95.44 186 GLU A O 1
ATOM 1397 N N . VAL A 1 187 ? 7.216 -13.764 -4.989 1.00 95.19 187 VAL A N 1
ATOM 1398 C CA . VAL A 1 187 ? 7.169 -12.803 -6.096 1.00 95.19 187 VAL A CA 1
ATOM 1399 C C . VAL A 1 187 ? 6.104 -13.234 -7.104 1.00 95.19 187 VAL A C 1
ATOM 1401 O O . VAL A 1 187 ? 6.310 -14.188 -7.851 1.00 95.19 187 VAL A O 1
ATOM 1404 N N . LEU A 1 188 ? 4.991 -12.502 -7.162 1.00 93.75 188 LEU A N 1
ATOM 1405 C CA . LEU A 1 188 ? 3.890 -12.774 -8.095 1.00 93.75 188 LEU A CA 1
ATOM 1406 C C . LEU A 1 188 ? 4.119 -12.141 -9.470 1.00 93.75 188 LEU A C 1
ATOM 1408 O O . LEU A 1 188 ? 3.686 -12.677 -10.493 1.00 93.75 188 LEU A O 1
ATOM 1412 N N . ILE A 1 189 ? 4.750 -10.963 -9.492 1.00 92.69 189 ILE A N 1
ATOM 1413 C CA . ILE A 1 189 ? 4.987 -10.184 -10.710 1.00 92.69 189 ILE A CA 1
ATOM 1414 C C . ILE A 1 189 ? 6.414 -9.648 -10.676 1.00 92.69 189 ILE A C 1
ATOM 1416 O O . ILE A 1 189 ? 6.873 -9.132 -9.652 1.00 92.69 189 ILE A O 1
ATOM 1420 N N . ARG A 1 190 ? 7.107 -9.737 -11.810 1.00 93.62 190 ARG A N 1
ATOM 1421 C CA . ARG A 1 190 ? 8.446 -9.172 -12.013 1.00 93.62 190 ARG A CA 1
ATOM 1422 C C . ARG A 1 190 ? 8.414 -8.048 -13.034 1.00 93.62 190 ARG A C 1
ATOM 1424 O O . ARG A 1 190 ? 7.582 -8.057 -13.936 1.00 93.62 190 ARG A O 1
ATOM 1431 N N . ALA A 1 191 ? 9.333 -7.100 -12.899 1.00 90.75 191 ALA A N 1
ATOM 1432 C CA . ALA A 1 191 ? 9.629 -6.067 -13.880 1.00 90.75 191 ALA A CA 1
ATOM 1433 C C . ALA A 1 191 ? 11.053 -6.295 -14.399 1.00 90.75 191 ALA A C 1
ATOM 1435 O O . ALA A 1 191 ? 12.025 -5.867 -13.777 1.00 90.75 191 ALA A O 1
ATOM 1436 N N . GLY A 1 192 ? 11.191 -6.985 -15.534 1.00 89.81 192 GLY A N 1
ATOM 1437 C CA . GLY A 1 192 ? 12.479 -7.586 -15.899 1.00 89.81 192 GLY A CA 1
ATOM 1438 C C . GLY A 1 192 ? 12.928 -8.575 -14.816 1.00 89.81 192 GLY A C 1
ATOM 1439 O O . GLY A 1 192 ? 12.157 -9.456 -14.443 1.00 89.81 192 GLY A O 1
ATOM 1440 N N . ASP A 1 193 ? 14.134 -8.390 -14.280 1.00 89.00 193 ASP A N 1
ATOM 1441 C CA . ASP A 1 193 ? 14.672 -9.233 -13.200 1.00 89.00 193 ASP A CA 1
ATOM 1442 C C . ASP A 1 193 ? 14.249 -8.760 -11.796 1.00 89.00 193 ASP A C 1
ATOM 1444 O O . ASP A 1 193 ? 14.287 -9.532 -10.833 1.00 89.00 193 ASP A O 1
ATOM 1448 N N . ASP A 1 194 ? 13.800 -7.506 -11.677 1.00 89.81 194 ASP A N 1
ATOM 1449 C CA . ASP A 1 194 ? 13.421 -6.892 -10.405 1.00 89.81 194 ASP A CA 1
ATOM 1450 C C . ASP A 1 194 ? 12.049 -7.433 -9.933 1.00 89.81 194 ASP A C 1
ATOM 1452 O O . ASP A 1 194 ? 11.125 -7.567 -10.748 1.00 89.81 194 ASP A O 1
ATOM 1456 N N . PRO A 1 195 ? 11.851 -7.726 -8.633 1.00 92.06 195 PRO A N 1
ATOM 1457 C CA . PRO A 1 195 ? 10.514 -7.990 -8.109 1.00 92.06 195 PRO A CA 1
ATOM 1458 C C . PRO A 1 195 ? 9.652 -6.732 -8.252 1.00 92.06 195 PRO A C 1
ATOM 1460 O O . PRO A 1 195 ? 10.099 -5.617 -7.978 1.00 92.06 195 PRO A O 1
ATOM 1463 N N . PHE A 1 196 ? 8.412 -6.910 -8.697 1.00 91.12 196 PHE A N 1
ATOM 1464 C CA . PHE A 1 196 ? 7.461 -5.810 -8.845 1.00 91.12 196 PHE A CA 1
ATOM 1465 C C . PHE A 1 196 ? 6.280 -5.936 -7.894 1.00 91.12 196 PHE A C 1
ATOM 1467 O O . PHE A 1 196 ? 5.807 -4.922 -7.399 1.00 91.12 196 PHE A O 1
ATOM 1474 N N . VAL A 1 197 ? 5.824 -7.166 -7.651 1.00 92.81 197 VAL A N 1
ATOM 1475 C CA . VAL A 1 197 ? 4.751 -7.455 -6.703 1.00 92.81 197 VAL A CA 1
ATOM 1476 C C . VAL A 1 197 ? 5.140 -8.658 -5.870 1.00 92.81 197 VAL A C 1
ATOM 1478 O O . VAL A 1 197 ? 5.391 -9.737 -6.418 1.00 92.81 197 VAL A O 1
ATOM 1481 N N . VAL A 1 198 ? 5.173 -8.467 -4.557 1.00 94.75 198 VAL A N 1
ATOM 1482 C CA . VAL A 1 198 ? 5.537 -9.498 -3.591 1.00 94.75 198 VAL A CA 1
ATOM 1483 C C . VAL A 1 198 ? 4.387 -9.710 -2.617 1.00 94.75 198 VAL A C 1
ATOM 1485 O O . VAL A 1 198 ? 3.880 -8.771 -2.006 1.00 94.75 198 VAL A O 1
ATOM 1488 N N . ARG A 1 199 ? 3.975 -10.967 -2.479 1.00 95.00 199 ARG A N 1
ATOM 1489 C CA . ARG A 1 199 ? 2.992 -11.428 -1.504 1.00 95.00 199 ARG A CA 1
ATOM 1490 C C . ARG A 1 199 ? 3.707 -11.985 -0.286 1.00 95.00 199 ARG A C 1
ATOM 1492 O O . ARG A 1 199 ? 4.566 -12.844 -0.430 1.00 95.00 199 ARG A O 1
ATOM 1499 N N . GLY A 1 200 ? 3.292 -11.592 0.906 1.00 95.50 200 GLY A N 1
ATOM 1500 C CA . GLY A 1 200 ? 3.647 -12.305 2.126 1.00 95.50 200 GLY A CA 1
ATOM 1501 C C . GLY A 1 200 ? 2.503 -12.362 3.114 1.00 95.50 200 GLY A C 1
ATOM 1502 O O . GLY A 1 200 ? 1.411 -11.839 2.883 1.00 95.50 200 GLY A O 1
ATOM 1503 N N . GLU A 1 201 ? 2.789 -13.018 4.225 1.00 95.31 201 GLU A N 1
ATOM 1504 C CA . GLU A 1 201 ? 1.852 -13.256 5.310 1.00 95.31 201 GLU A CA 1
ATOM 1505 C C . GLU A 1 201 ? 2.467 -12.771 6.619 1.00 95.31 201 GLU A C 1
ATOM 1507 O O . GLU A 1 201 ? 3.685 -12.805 6.815 1.00 95.31 201 GLU A O 1
ATOM 1512 N N . HIS A 1 202 ? 1.616 -12.296 7.521 1.00 95.50 202 HIS A N 1
ATOM 1513 C CA . HIS A 1 202 ? 2.020 -11.926 8.868 1.00 95.50 202 HIS A CA 1
ATOM 1514 C C . HIS A 1 202 ? 0.895 -12.285 9.833 1.00 95.50 202 HIS A C 1
ATOM 1516 O O . HIS A 1 202 ? -0.160 -11.655 9.811 1.00 95.50 202 HIS A O 1
ATOM 1522 N N . GLY A 1 203 ? 1.125 -13.292 10.682 1.00 95.56 203 GLY A N 1
ATOM 1523 C CA . GLY A 1 203 ? 0.042 -13.922 11.441 1.00 95.56 203 GLY A CA 1
ATOM 1524 C C . GLY A 1 203 ? -1.000 -14.506 10.491 1.00 95.56 203 GLY A C 1
ATOM 1525 O O . GLY A 1 203 ? -0.633 -15.170 9.529 1.00 95.56 203 GLY A O 1
ATOM 1526 N N . ASP A 1 204 ? -2.270 -14.194 10.732 1.00 94.62 204 ASP A N 1
ATOM 1527 C CA . ASP A 1 204 ? -3.384 -14.665 9.901 1.00 94.62 204 ASP A CA 1
ATOM 1528 C C . ASP A 1 204 ? -3.669 -13.745 8.699 1.00 94.62 204 ASP A C 1
ATOM 1530 O O . ASP A 1 204 ? -4.561 -14.018 7.894 1.00 94.62 204 ASP A O 1
ATOM 1534 N N . GLY A 1 205 ? -2.967 -12.611 8.593 1.00 93.88 205 GLY A N 1
ATOM 1535 C CA . GLY A 1 205 ? -3.194 -11.618 7.545 1.00 93.88 205 GLY A CA 1
ATOM 1536 C C . GLY A 1 205 ? -2.205 -11.683 6.398 1.00 93.88 205 GLY A C 1
ATOM 1537 O O . GLY A 1 205 ? -1.191 -12.384 6.423 1.00 93.88 205 GLY A O 1
ATOM 1538 N N . ARG A 1 206 ? -2.511 -10.884 5.377 1.00 94.50 206 ARG A N 1
ATOM 1539 C CA . ARG A 1 206 ? -1.822 -10.891 4.085 1.00 94.50 206 ARG A CA 1
ATOM 1540 C C . ARG A 1 206 ? -1.303 -9.506 3.755 1.00 94.50 206 ARG A C 1
ATOM 1542 O O . ARG A 1 206 ? -1.969 -8.504 4.012 1.00 94.50 206 ARG A O 1
ATOM 1549 N N . VAL A 1 207 ? -0.132 -9.454 3.135 1.00 95.25 207 VAL A N 1
ATOM 1550 C CA . VAL A 1 207 ? 0.484 -8.213 2.666 1.00 95.25 207 VAL A CA 1
ATOM 1551 C C . VAL A 1 207 ? 0.882 -8.377 1.205 1.00 95.25 207 VAL A C 1
ATOM 1553 O O . VAL A 1 207 ? 1.621 -9.295 0.855 1.00 95.25 207 VAL A O 1
ATOM 1556 N N . LEU A 1 208 ? 0.390 -7.481 0.353 1.00 93.94 208 LEU A N 1
ATOM 1557 C CA . LEU A 1 208 ? 0.847 -7.303 -1.021 1.00 93.94 208 LEU A CA 1
ATOM 1558 C C . LEU A 1 208 ? 1.611 -5.981 -1.104 1.00 93.94 208 LEU A C 1
ATOM 1560 O O . LEU A 1 208 ? 1.109 -4.953 -0.648 1.00 93.94 208 LEU A O 1
ATOM 1564 N N . GLN A 1 209 ? 2.810 -6.002 -1.676 1.00 92.44 209 GLN A N 1
ATOM 1565 C CA . GLN A 1 209 ? 3.680 -4.834 -1.835 1.00 92.44 209 GLN A CA 1
ATOM 1566 C C . GLN A 1 209 ? 4.213 -4.743 -3.260 1.00 92.44 209 GLN A C 1
ATOM 1568 O O . GLN A 1 209 ? 4.560 -5.813 -3.811 1.00 92.44 209 GLN A O 1
#

Sequence (209 aa):
MLTRRSAASIACLLALSLGWSEAGAEPLVLVSPLLDRTDRVDRILESARPPLAVQRVFIGGKPKRADSWRRVLGDGRPVDLEGARLIVLETAPAAALASVRTTMGRSLLETLPGWVKRGGSLLVIGGWPSQETYPGSPLAAILPATPRRDPGLKAFRARRSRALTGAVPPGLHVEHVHPTVDISGEVLIRAGDDPFVVRGEHGDGRVLQ

Foldseek 3Di:
DDDPQVLQVVLLLVVVLVVLPPDDQAEEEEEDQPPDPVDSNVVSQCVDPPHHRYQYFHWHADLVDLLGIAGDDGPPDAAELVRHQEYEAAQNALNHQQRGHHPVRGGNQQCVLVSQLVAHEYEYHDDPPHLLRCVPTSVVVFAQWRFDNDVVCPQQPQFDWFFKDASHDGPRTDGGDGATDDGNFDQRMARHPGRRWGWDGRNNGIYID